Protein AF-A0A7N0VLX1-F1 (afdb_monomer_lite)

Secondary structure (DSSP, 8-state):
-GGGS--BTTEEE-GGGSS--GGGSEEE--TTT-HHHHHHTTS-HHHHHHHHHHHHHHHHHHHHHHH---SHHHHHHHHHHHHHHHHHHHHHHHHHHHHHHHHHHHHHTTHHHHHHHHHHHHHT--HHHHHHHHHHHHH-TTS-HHHHHHHHHHHHHHHTTT-HHHHHHHHHHHHHH-GGG-SS-SSSGGGTSS--

Structure (mmCIF, N/CA/C/O backbone):
data_AF-A0A7N0VLX1-F1
#
_entry.id   AF-A0A7N0VLX1-F1
#
loop_
_atom_site.group_PDB
_atom_site.id
_atom_site.type_symbol
_atom_site.label_atom_id
_atom_site.label_alt_id
_atom_site.label_comp_id
_atom_site.label_asym_id
_atom_site.label_entity_id
_atom_site.label_seq_id
_atom_site.pdbx_PDB_ins_code
_atom_site.Cartn_x
_atom_site.Cartn_y
_atom_site.Cartn_z
_atom_site.occupancy
_atom_site.B_iso_or_equiv
_atom_site.auth_seq_id
_atom_site.auth_comp_id
_atom_site.auth_asym_id
_atom_site.auth_atom_id
_atom_site.pdbx_PDB_model_num
ATOM 1 N N . MET A 1 1 ? -2.958 0.653 -8.122 1.00 44.31 1 MET A N 1
ATOM 2 C CA . MET A 1 1 ? -2.535 -0.763 -8.216 1.00 44.31 1 MET A CA 1
ATOM 3 C C . MET A 1 1 ? -2.193 -1.377 -6.847 1.00 44.31 1 MET A C 1
ATOM 5 O O . MET A 1 1 ? -1.355 -2.260 -6.770 1.00 44.31 1 MET A O 1
ATOM 9 N N . ILE A 1 2 ? -2.925 -1.026 -5.776 1.00 41.28 2 ILE A N 1
ATOM 10 C CA . ILE A 1 2 ? -2.891 -1.744 -4.476 1.00 41.28 2 ILE A CA 1
ATOM 11 C C . ILE A 1 2 ? -3.818 -2.986 -4.502 1.00 41.28 2 ILE A C 1
ATOM 13 O O . ILE A 1 2 ? -3.806 -3.818 -3.605 1.00 41.28 2 ILE A O 1
ATOM 17 N N . TYR A 1 3 ? -4.558 -3.179 -5.599 1.00 40.78 3 TYR A N 1
ATOM 18 C CA . TYR A 1 3 ? -5.493 -4.289 -5.820 1.00 40.78 3 TYR A CA 1
ATOM 19 C C . TYR A 1 3 ? -4.866 -5.693 -5.809 1.00 40.78 3 TYR A C 1
ATOM 21 O O . TYR A 1 3 ? -5.598 -6.675 -5.764 1.00 40.78 3 TYR A O 1
ATOM 29 N N . SER A 1 4 ? -3.534 -5.812 -5.848 1.00 40.84 4 SER A N 1
ATOM 30 C CA . SER A 1 4 ? -2.854 -7.113 -5.836 1.00 40.84 4 SER A CA 1
ATOM 31 C C . SER A 1 4 ? -2.489 -7.608 -4.431 1.00 40.84 4 SER A C 1
ATOM 33 O O . SER A 1 4 ? -1.878 -8.671 -4.306 1.00 40.84 4 SER A O 1
ATOM 35 N N . LEU A 1 5 ? -2.849 -6.869 -3.373 1.00 44.56 5 LEU A N 1
ATOM 36 C CA . LEU A 1 5 ? -2.668 -7.325 -1.997 1.00 44.56 5 LEU A CA 1
ATOM 37 C C . LEU A 1 5 ? -3.716 -8.395 -1.666 1.00 44.56 5 LEU A C 1
ATOM 39 O O . LEU A 1 5 ? -4.776 -8.077 -1.155 1.00 44.56 5 LEU A O 1
ATOM 43 N N . TYR A 1 6 ? -3.422 -9.657 -1.978 1.00 43.84 6 TYR A N 1
ATOM 44 C CA . TYR A 1 6 ? -3.907 -10.850 -1.263 1.00 43.84 6 TYR A CA 1
ATOM 45 C C . TYR A 1 6 ? -5.411 -10.961 -0.926 1.00 43.84 6 TYR A C 1
ATOM 47 O O . TYR A 1 6 ? -5.779 -11.732 -0.041 1.00 43.84 6 TYR A O 1
ATOM 55 N N . ILE A 1 7 ? -6.303 -10.274 -1.643 1.00 43.62 7 ILE A N 1
ATOM 56 C CA . ILE A 1 7 ? -7.745 -10.494 -1.524 1.00 43.62 7 ILE A CA 1
ATOM 57 C C . ILE A 1 7 ? -8.070 -11.720 -2.383 1.00 43.62 7 ILE A C 1
ATOM 59 O O . ILE A 1 7 ? -8.491 -11.625 -3.535 1.00 43.62 7 ILE A O 1
ATOM 63 N N . LEU A 1 8 ? -7.836 -12.905 -1.816 1.00 37.38 8 LEU A N 1
ATOM 64 C CA . LEU A 1 8 ? -8.637 -14.073 -2.172 1.00 37.38 8 LEU A CA 1
ATOM 65 C C . LEU A 1 8 ? -10.115 -13.716 -1.926 1.00 37.38 8 LEU A C 1
ATOM 67 O O . LEU A 1 8 ? -10.404 -12.877 -1.069 1.00 37.38 8 LEU A O 1
ATOM 71 N N . PRO A 1 9 ? -11.061 -14.284 -2.691 1.00 43.22 9 PRO A N 1
ATOM 72 C CA . PRO A 1 9 ? -12.437 -13.801 -2.727 1.00 43.22 9 PRO A CA 1
ATOM 73 C C . PRO A 1 9 ? -13.074 -13.873 -1.333 1.00 43.22 9 PRO A C 1
ATOM 75 O O . PRO A 1 9 ? -13.447 -14.943 -0.865 1.00 43.22 9 PRO A O 1
ATOM 78 N N . GLY A 1 10 ? -13.174 -12.718 -0.670 1.00 54.00 10 GLY A N 1
ATOM 79 C CA . GLY A 1 10 ? -13.889 -12.531 0.592 1.00 54.00 10 GLY A CA 1
ATOM 80 C C . GLY A 1 10 ? -13.179 -12.981 1.873 1.00 54.00 10 GLY A C 1
ATOM 81 O O . GLY A 1 10 ? -13.704 -12.675 2.942 1.00 54.00 10 GLY A O 1
ATOM 82 N N . THR A 1 11 ? -12.010 -13.629 1.810 1.00 54.00 11 THR A N 1
ATOM 83 C CA . THR A 1 11 ? -11.311 -14.138 3.005 1.00 54.00 11 THR A CA 1
ATOM 84 C C . THR A 1 11 ? -9.823 -13.804 2.972 1.00 54.00 11 THR A C 1
ATOM 86 O O . THR A 1 11 ? -9.117 -14.174 2.034 1.00 54.00 11 THR A O 1
ATOM 89 N N . ILE A 1 12 ? -9.343 -13.130 4.021 1.00 64.25 12 ILE A N 1
ATOM 90 C CA . ILE A 1 12 ? -7.926 -12.805 4.213 1.00 64.25 12 ILE A CA 1
ATOM 91 C C . ILE A 1 12 ? -7.357 -13.723 5.297 1.00 64.25 12 ILE A C 1
ATOM 93 O O . ILE A 1 12 ? -7.834 -13.715 6.433 1.00 64.25 12 ILE A O 1
ATOM 97 N N . ASP A 1 13 ? -6.333 -14.501 4.938 1.00 60.25 13 ASP A N 1
ATOM 98 C CA . ASP A 1 13 ? -5.562 -15.317 5.880 1.00 60.25 13 ASP A CA 1
ATOM 99 C C . ASP A 1 13 ? -4.453 -14.459 6.510 1.00 60.25 13 ASP A C 1
ATOM 101 O O . ASP A 1 13 ? -3.489 -14.065 5.846 1.00 60.25 13 ASP A O 1
ATOM 105 N N . LEU A 1 14 ? -4.604 -14.159 7.801 1.00 62.66 14 LEU A N 1
ATOM 106 C CA . LEU A 1 14 ? -3.648 -13.384 8.593 1.00 62.66 14 LEU A CA 1
ATOM 107 C C . LEU A 1 14 ? -2.715 -14.280 9.427 1.00 62.66 14 LEU A C 1
ATOM 109 O O . LEU A 1 14 ? -1.906 -13.782 10.206 1.00 62.66 14 LEU A O 1
ATOM 113 N N . ARG A 1 15 ? -2.729 -15.609 9.255 1.00 58.59 15 ARG A N 1
ATOM 114 C CA . ARG A 1 15 ? -1.845 -16.524 10.013 1.00 58.59 15 ARG A CA 1
ATOM 115 C C . ARG A 1 15 ? -0.358 -16.254 9.780 1.00 58.59 15 ARG A C 1
ATOM 117 O O . ARG A 1 15 ? 0.476 -16.602 10.612 1.00 58.59 15 ARG A O 1
ATOM 124 N N . ARG A 1 16 ? -0.005 -15.628 8.652 1.00 56.62 16 ARG A N 1
ATOM 125 C CA . ARG A 1 16 ? 1.383 -15.283 8.304 1.00 56.62 16 ARG A CA 1
ATOM 126 C C . ARG A 1 16 ? 1.906 -14.015 8.981 1.00 56.62 16 ARG A C 1
ATOM 128 O O . ARG A 1 16 ? 3.103 -13.763 8.884 1.00 56.62 16 ARG A O 1
ATOM 135 N N . THR A 1 17 ? 1.058 -13.223 9.639 1.00 56.69 17 THR A N 1
ATOM 136 C CA . THR A 1 17 ? 1.427 -11.871 10.096 1.00 56.69 17 THR A CA 1
ATOM 137 C C . THR A 1 17 ? 1.909 -11.802 11.545 1.00 56.69 17 THR A C 1
ATOM 139 O O . THR A 1 17 ? 2.241 -10.729 12.030 1.00 56.69 17 THR A O 1
ATOM 142 N N . GLY A 1 18 ? 2.052 -12.948 12.222 1.00 51.47 18 GLY A N 1
ATOM 143 C CA . GLY A 1 18 ? 2.898 -13.065 13.412 1.00 51.47 18 GLY A CA 1
ATOM 144 C C . GLY A 1 18 ? 2.586 -12.068 14.529 1.00 51.47 18 GLY A C 1
ATOM 145 O O . GLY A 1 18 ? 3.509 -11.424 15.000 1.00 51.47 18 GLY A O 1
ATOM 146 N N . ASN A 1 19 ? 1.310 -11.907 14.903 1.00 54.00 19 ASN A N 1
ATOM 147 C CA . ASN A 1 19 ? 0.814 -11.375 16.194 1.00 54.00 19 ASN A CA 1
ATOM 148 C C . ASN A 1 19 ? -0.720 -11.216 16.178 1.00 54.00 19 ASN A C 1
ATOM 150 O O . ASN A 1 19 ? -1.279 -10.267 16.727 1.00 54.00 19 ASN A O 1
ATOM 154 N N . VAL A 1 20 ? -1.427 -12.133 15.519 1.00 58.00 20 VAL A N 1
ATOM 155 C CA . VAL A 1 20 ? -2.878 -12.030 15.332 1.00 58.00 20 VAL A CA 1
ATOM 156 C C . VAL A 1 20 ? -3.582 -12.950 16.323 1.00 58.00 20 VAL A C 1
ATOM 158 O O . VAL A 1 20 ? -3.161 -14.086 16.538 1.00 58.00 20 VAL A O 1
ATOM 161 N N . THR A 1 21 ? -4.620 -12.444 16.991 1.00 56.81 21 THR A N 1
ATOM 162 C CA . THR A 1 21 ? -5.461 -13.255 17.881 1.00 56.81 21 THR A CA 1
ATOM 163 C C . THR A 1 21 ? -6.146 -14.359 17.072 1.00 56.81 21 THR A C 1
ATOM 165 O O . THR A 1 21 ? -6.472 -14.149 15.908 1.00 56.81 21 THR A O 1
ATOM 168 N N . LYS A 1 22 ? -6.393 -15.533 17.674 1.00 58.91 22 LYS A N 1
ATOM 169 C CA . LYS A 1 22 ? -6.992 -16.694 16.975 1.00 58.91 22 LYS A CA 1
ATOM 170 C C . LYS A 1 22 ? -8.278 -16.355 16.206 1.00 58.91 22 LYS A C 1
ATOM 172 O O . LYS A 1 22 ? -8.531 -16.922 15.151 1.00 58.91 22 LYS A O 1
ATOM 177 N N . ASP A 1 23 ? -9.046 -15.389 16.707 1.00 56.91 23 ASP A N 1
ATOM 178 C CA . ASP A 1 23 ? -10.308 -14.927 16.113 1.00 56.91 23 ASP A CA 1
ATOM 179 C C . ASP A 1 23 ? -10.127 -14.058 14.850 1.00 56.91 23 ASP A C 1
ATOM 181 O O . ASP A 1 23 ? -11.098 -13.774 14.152 1.00 56.91 23 ASP A O 1
ATOM 185 N N . LEU A 1 24 ? -8.902 -13.614 14.558 1.00 59.97 24 LEU A N 1
ATOM 186 C CA . LEU A 1 24 ? -8.541 -12.787 13.405 1.00 59.97 24 LEU A CA 1
ATOM 187 C C . LEU A 1 24 ? -7.627 -13.531 12.417 1.00 59.97 24 LEU A C 1
ATOM 189 O O . LEU A 1 24 ? -7.185 -12.937 11.442 1.00 59.97 24 LEU A O 1
ATOM 193 N N . GLU A 1 25 ? -7.339 -14.818 12.634 1.00 61.84 25 GLU A N 1
ATOM 194 C CA . GLU A 1 25 ? -6.536 -15.627 11.703 1.00 61.84 25 GLU A CA 1
ATOM 195 C C . GLU A 1 25 ? -7.181 -15.736 10.316 1.00 61.84 25 GLU A C 1
ATOM 197 O O . GLU A 1 25 ? -6.479 -15.801 9.309 1.00 61.84 25 GLU A O 1
ATOM 202 N N . GLU A 1 26 ? -8.513 -15.735 10.270 1.00 63.22 26 GLU A N 1
ATOM 203 C CA . GLU A 1 26 ? -9.301 -15.787 9.047 1.00 63.22 26 GLU A CA 1
ATOM 204 C C . GLU A 1 26 ? -10.371 -14.695 9.094 1.00 63.22 26 GLU A C 1
ATOM 206 O O . GLU A 1 26 ? -11.339 -14.764 9.853 1.00 63.22 26 GLU A O 1
ATOM 211 N N . VAL A 1 27 ? -10.171 -13.648 8.296 1.00 67.81 27 VAL A N 1
ATOM 212 C CA . VAL A 1 27 ? -11.053 -12.482 8.290 1.00 67.81 27 VAL A CA 1
ATOM 213 C C . VAL A 1 27 ? -11.968 -12.537 7.076 1.00 67.81 27 VAL A C 1
ATOM 215 O O . VAL A 1 27 ? -11.508 -12.412 5.942 1.00 67.81 27 VAL A O 1
ATOM 218 N N . VAL A 1 28 ? -13.274 -12.665 7.320 1.00 71.38 28 VAL A N 1
ATOM 219 C CA . VAL A 1 28 ? -14.300 -12.607 6.268 1.00 71.38 28 VAL A CA 1
ATOM 220 C C . VAL A 1 28 ? -14.709 -11.157 6.008 1.00 71.38 28 VAL A C 1
ATOM 222 O O . VAL A 1 28 ? -15.125 -10.434 6.919 1.00 71.38 28 VAL A O 1
ATOM 225 N N . LEU A 1 29 ? -14.631 -10.728 4.751 1.00 76.31 29 LEU A N 1
ATOM 226 C CA . LEU A 1 29 ? -15.082 -9.425 4.269 1.00 76.31 29 LEU A CA 1
ATOM 227 C C . LEU A 1 29 ? -16.338 -9.595 3.418 1.00 76.31 29 LEU A C 1
ATOM 229 O O . LEU A 1 29 ? -16.297 -10.151 2.325 1.00 76.31 29 LEU A O 1
ATOM 233 N N . SER A 1 30 ? -17.466 -9.104 3.931 1.00 79.56 30 SER A N 1
ATOM 234 C CA . SER A 1 30 ? -18.759 -9.144 3.249 1.00 79.56 30 SER A CA 1
ATOM 235 C C . SER A 1 30 ? -19.418 -7.777 3.321 1.00 79.56 30 SER A C 1
ATOM 237 O O . SER A 1 30 ? -19.730 -7.301 4.411 1.00 79.56 30 SER A O 1
ATOM 239 N N . SER A 1 31 ? -19.679 -7.166 2.166 1.00 81.56 31 SER A N 1
ATOM 240 C CA . SER A 1 31 ? -20.392 -5.884 2.079 1.00 81.56 31 SER A CA 1
ATOM 241 C C . SER A 1 31 ? -21.812 -5.961 2.645 1.00 81.56 31 SER A C 1
ATOM 243 O O . SER A 1 31 ? -22.329 -4.972 3.140 1.00 81.56 31 SER A O 1
ATOM 245 N N . GLN A 1 32 ? -22.429 -7.146 2.656 1.00 82.19 32 GLN A N 1
ATOM 246 C CA . GLN A 1 32 ? -23.774 -7.342 3.208 1.00 82.19 32 GLN A CA 1
ATOM 247 C C . GLN A 1 32 ? -23.804 -7.314 4.743 1.00 82.19 32 GLN A C 1
ATOM 249 O O . GLN A 1 32 ? -24.842 -7.039 5.339 1.00 82.19 32 GLN A O 1
ATOM 254 N N . GLN A 1 33 ? -22.688 -7.658 5.391 1.00 80.38 33 GLN A N 1
ATOM 255 C CA . GLN A 1 33 ? -22.614 -7.839 6.847 1.00 80.38 33 GLN A CA 1
ATOM 256 C C . GLN A 1 33 ? -21.714 -6.801 7.533 1.00 80.38 33 GLN A C 1
ATOM 258 O O . GLN A 1 33 ? -21.738 -6.676 8.759 1.00 80.38 33 GLN A O 1
ATOM 263 N N . ASP A 1 34 ? -20.942 -6.043 6.753 1.00 86.19 34 ASP A N 1
ATOM 264 C CA . ASP A 1 34 ? -19.940 -5.094 7.219 1.00 86.19 34 ASP A CA 1
ATOM 265 C C . ASP A 1 34 ? -20.112 -3.747 6.504 1.00 86.19 34 ASP A C 1
ATOM 267 O O . ASP A 1 34 ? -19.574 -3.511 5.423 1.00 86.19 34 ASP A O 1
ATOM 271 N N . ALA A 1 35 ? -20.872 -2.849 7.135 1.00 87.69 35 ALA A N 1
ATOM 272 C CA . ALA A 1 35 ? -21.170 -1.522 6.595 1.00 87.69 35 ALA A CA 1
ATOM 273 C C . ALA A 1 35 ? -19.921 -0.639 6.438 1.00 87.69 35 ALA A C 1
ATOM 275 O O . ALA A 1 35 ? -19.918 0.287 5.627 1.00 87.69 35 ALA A O 1
ATOM 276 N N . PHE A 1 36 ? -18.858 -0.888 7.215 1.00 88.75 36 PHE A N 1
ATOM 277 C CA . PHE A 1 36 ? -17.606 -0.171 7.001 1.00 88.75 36 PHE A CA 1
ATOM 278 C C . PHE A 1 36 ? -16.938 -0.659 5.722 1.00 88.75 36 PHE A C 1
ATOM 280 O O . PHE A 1 36 ? -16.558 0.163 4.892 1.00 88.75 36 PHE A O 1
ATOM 287 N N . PHE A 1 37 ? -16.844 -1.977 5.535 1.00 87.50 37 PHE A N 1
ATOM 288 C CA . PHE A 1 37 ? -16.288 -2.543 4.311 1.00 87.50 37 PHE A CA 1
ATOM 289 C C . PHE A 1 37 ? -17.076 -2.101 3.073 1.00 87.50 37 PHE A C 1
ATOM 291 O O . PHE A 1 37 ? -16.474 -1.624 2.120 1.00 87.50 37 PHE A O 1
ATOM 298 N N . GLU A 1 38 ? -18.409 -2.169 3.109 1.00 88.75 38 GLU A N 1
ATOM 299 C CA . GLU A 1 38 ? -19.279 -1.724 2.010 1.00 88.75 38 GLU A CA 1
ATOM 300 C C . GLU A 1 38 ? -18.973 -0.290 1.556 1.00 88.75 38 GLU A C 1
ATOM 302 O O . GLU A 1 38 ? -18.858 -0.026 0.361 1.00 88.75 38 GLU A O 1
ATOM 307 N N . ARG A 1 39 ? -18.800 0.635 2.507 1.00 88.31 39 ARG A N 1
ATOM 308 C CA . ARG A 1 39 ? -18.537 2.051 2.209 1.00 88.31 39 ARG A CA 1
ATOM 309 C C . ARG A 1 39 ? -17.112 2.322 1.740 1.00 88.31 39 ARG A C 1
ATOM 311 O O . ARG A 1 39 ? -16.901 3.303 1.046 1.00 88.31 39 ARG A O 1
ATOM 318 N N . ASN A 1 40 ? -16.149 1.495 2.145 1.00 85.38 40 ASN A N 1
ATOM 319 C CA . ASN A 1 40 ? -14.722 1.762 1.944 1.00 85.38 40 ASN A CA 1
ATOM 320 C C . ASN A 1 40 ? -14.057 0.849 0.905 1.00 85.38 40 ASN A C 1
ATOM 322 O O . ASN A 1 40 ? -12.894 1.058 0.578 1.00 85.38 40 ASN A O 1
ATOM 326 N N . MET A 1 41 ? -14.755 -0.158 0.369 1.00 84.31 41 MET A N 1
ATOM 327 C CA . MET A 1 41 ? -14.157 -1.168 -0.519 1.00 84.31 41 MET A CA 1
ATOM 328 C C . MET A 1 41 ? -13.604 -0.618 -1.847 1.00 84.31 41 MET A C 1
ATOM 330 O O . MET A 1 41 ? -12.828 -1.310 -2.504 1.00 84.31 41 MET A O 1
ATOM 334 N N . TYR A 1 42 ? -13.990 0.599 -2.241 1.00 81.19 42 TYR A N 1
ATOM 335 C CA . TYR A 1 42 ? -13.520 1.273 -3.460 1.00 81.19 42 TYR A CA 1
ATOM 336 C C . TYR A 1 42 ? -12.697 2.536 -3.181 1.00 81.19 42 TYR A C 1
ATOM 338 O O . TYR A 1 42 ? -12.279 3.213 -4.120 1.00 81.19 42 TYR A O 1
ATOM 346 N N . GLU A 1 43 ? -12.474 2.860 -1.909 1.00 83.69 43 GLU A N 1
ATOM 347 C CA . GLU A 1 43 ? -11.694 4.027 -1.516 1.00 83.69 43 GLU A CA 1
ATOM 348 C C . GLU A 1 43 ? -10.200 3.782 -1.752 1.00 83.69 43 GLU A C 1
ATOM 350 O O . GLU A 1 43 ? -9.710 2.647 -1.738 1.00 83.69 43 GLU A O 1
ATOM 355 N N . ASN A 1 44 ? -9.444 4.857 -1.979 1.00 82.75 44 ASN A N 1
ATOM 356 C CA . ASN A 1 44 ? -7.993 4.734 -2.068 1.00 82.75 44 ASN A CA 1
ATOM 357 C C . ASN A 1 44 ? -7.372 4.526 -0.675 1.00 82.75 44 ASN A C 1
ATOM 359 O O . ASN A 1 44 ? -7.994 4.743 0.362 1.00 82.75 44 ASN A O 1
ATOM 363 N N . PHE A 1 45 ? -6.105 4.114 -0.651 1.00 79.12 45 PHE A N 1
ATOM 364 C CA . PHE A 1 45 ? -5.417 3.763 0.591 1.00 79.12 45 PHE A CA 1
ATOM 365 C C . PHE A 1 45 ? -5.317 4.924 1.599 1.00 79.12 45 PHE A C 1
ATOM 367 O O . PHE A 1 45 ? -5.387 4.692 2.805 1.00 79.12 45 PHE A O 1
ATOM 374 N N . GLY A 1 46 ? -5.196 6.168 1.121 1.00 83.94 46 GLY A N 1
ATOM 375 C CA . GLY A 1 46 ? -5.169 7.352 1.982 1.00 83.94 46 GLY A CA 1
ATOM 376 C C . GLY A 1 46 ? -6.517 7.600 2.660 1.00 83.94 46 GLY A C 1
ATOM 377 O O . GLY A 1 46 ? -6.574 7.767 3.881 1.00 83.94 46 GLY A O 1
ATOM 378 N N . ASP A 1 47 ? -7.599 7.540 1.884 1.00 87.69 47 ASP A N 1
ATOM 379 C CA . ASP A 1 47 ? -8.966 7.730 2.380 1.00 87.69 47 ASP A CA 1
ATOM 380 C C . ASP A 1 47 ? -9.384 6.612 3.344 1.00 87.69 47 ASP A C 1
ATOM 382 O O . ASP A 1 47 ? -9.935 6.892 4.414 1.00 87.69 47 ASP A O 1
ATOM 386 N N . ILE A 1 48 ? -9.012 5.358 3.053 1.00 87.69 48 ILE A N 1
ATOM 387 C CA . ILE A 1 48 ? -9.195 4.228 3.979 1.00 87.69 48 ILE A CA 1
ATOM 388 C C . ILE A 1 48 ? -8.518 4.522 5.324 1.00 87.69 48 ILE A C 1
ATOM 390 O O . ILE A 1 48 ? -9.138 4.344 6.373 1.00 87.69 48 ILE A O 1
ATOM 394 N N . GLY A 1 49 ? -7.274 5.015 5.320 1.00 88.00 49 GLY A N 1
ATOM 395 C CA . GLY A 1 49 ? -6.548 5.360 6.546 1.00 88.00 49 GLY A CA 1
ATOM 396 C C . GLY A 1 49 ? -7.265 6.418 7.395 1.00 88.00 49 GLY A C 1
ATOM 397 O O . GLY A 1 49 ? -7.376 6.270 8.616 1.00 88.00 49 GLY A O 1
ATOM 398 N N . MET A 1 50 ? -7.813 7.458 6.760 1.00 91.88 50 MET A N 1
ATOM 399 C CA . MET A 1 50 ? -8.603 8.485 7.452 1.00 91.88 50 MET A CA 1
ATOM 400 C C . MET A 1 50 ? -9.912 7.926 8.022 1.00 91.88 50 MET A C 1
ATOM 402 O O . MET A 1 50 ? -10.271 8.228 9.164 1.00 91.88 50 MET A O 1
ATOM 406 N N . ASN A 1 51 ? -10.603 7.071 7.267 1.00 92.25 51 ASN A N 1
ATOM 407 C CA . ASN A 1 51 ? -11.869 6.474 7.690 1.00 92.25 51 ASN A CA 1
ATOM 408 C C . ASN A 1 51 ? -11.689 5.476 8.844 1.00 92.25 51 ASN A C 1
ATOM 410 O O . ASN A 1 51 ? -12.519 5.439 9.754 1.00 92.25 51 ASN A O 1
ATOM 414 N N . ILE A 1 52 ? -10.579 4.728 8.875 1.00 92.00 52 ILE A N 1
ATOM 415 C CA . ILE A 1 52 ? -10.202 3.895 10.029 1.00 92.00 52 ILE A CA 1
ATOM 416 C C . ILE A 1 52 ? -9.967 4.748 11.266 1.00 92.00 52 ILE A C 1
ATOM 418 O O . ILE A 1 52 ? -10.481 4.427 12.336 1.00 92.00 52 ILE A O 1
ATOM 422 N N . LYS A 1 53 ? -9.218 5.847 11.131 1.00 92.56 53 LYS A N 1
ATOM 423 C CA . LYS A 1 53 ? -8.966 6.754 12.254 1.00 92.56 53 LYS A CA 1
ATOM 424 C C . LYS A 1 53 ? -10.274 7.279 12.838 1.00 92.56 53 LYS A C 1
ATOM 426 O O . LYS A 1 53 ? -10.468 7.206 14.047 1.00 92.56 53 LYS A O 1
ATOM 431 N N . LYS A 1 54 ? -11.199 7.709 11.977 1.00 94.25 54 LYS A N 1
ATOM 432 C CA . LYS A 1 54 ? -12.537 8.133 12.395 1.00 94.25 54 LYS A CA 1
ATOM 433 C C . LYS A 1 54 ? -13.281 7.027 13.153 1.00 94.25 54 LYS A C 1
ATOM 435 O O . LYS A 1 54 ? -13.843 7.299 14.208 1.00 94.25 54 LYS A O 1
ATOM 440 N N . MET A 1 55 ? -13.236 5.784 12.667 1.00 92.44 55 MET A N 1
ATOM 441 C CA . MET A 1 55 ? -13.855 4.643 13.355 1.00 92.44 55 MET A CA 1
ATOM 442 C C . MET A 1 55 ? -13.246 4.405 14.748 1.00 92.44 55 MET A C 1
ATOM 444 O O . MET A 1 55 ? -13.970 4.135 15.706 1.00 92.44 55 MET A O 1
ATOM 448 N N . VAL A 1 56 ? -11.921 4.516 14.875 1.00 93.25 56 VAL A N 1
ATOM 449 C CA . VAL A 1 56 ? -11.220 4.388 16.162 1.00 93.25 56 VAL A CA 1
ATOM 450 C C . VAL A 1 56 ? -11.624 5.515 17.114 1.00 93.25 56 VAL A C 1
ATOM 452 O O . VAL A 1 56 ? -11.914 5.243 18.279 1.00 93.25 56 VAL A O 1
ATOM 455 N N . ASP A 1 57 ? -11.687 6.755 16.631 1.00 94.06 57 ASP A N 1
ATOM 456 C CA . ASP A 1 57 ? -12.073 7.919 17.433 1.00 94.06 57 ASP A CA 1
ATOM 457 C C . ASP A 1 57 ? -13.523 7.795 17.942 1.00 94.06 57 ASP A C 1
ATOM 459 O O . ASP A 1 57 ? -13.786 8.022 19.126 1.00 94.06 57 ASP A O 1
ATOM 463 N N . GLU A 1 58 ? -14.457 7.362 17.085 1.00 91.69 58 GLU A N 1
ATOM 464 C CA . GLU A 1 58 ? -15.854 7.082 17.453 1.00 91.69 58 GLU A CA 1
ATOM 465 C C . GLU A 1 58 ? -15.943 5.981 18.522 1.00 91.69 58 GLU A C 1
ATOM 467 O O . GLU A 1 58 ? -16.607 6.152 19.548 1.00 91.69 58 GLU A O 1
ATOM 472 N N . PHE A 1 59 ? -15.208 4.880 18.345 1.00 92.06 59 PHE A N 1
ATOM 473 C CA . PHE A 1 59 ? -15.164 3.802 19.332 1.00 92.06 59 PHE A CA 1
ATOM 474 C C . PHE A 1 59 ? -14.591 4.262 20.678 1.00 92.06 59 PHE A C 1
ATOM 476 O O . PHE A 1 59 ? -15.124 3.907 21.730 1.00 92.06 59 PHE A O 1
ATOM 483 N N . GLN A 1 60 ? -13.540 5.088 20.675 1.00 90.00 60 GLN A N 1
ATOM 484 C CA . GLN A 1 60 ? -12.960 5.631 21.906 1.00 90.00 60 GLN A CA 1
ATOM 485 C C . GLN A 1 60 ? -13.940 6.530 22.669 1.00 90.00 60 GLN A C 1
ATOM 487 O O . GLN A 1 60 ? -13.944 6.512 23.902 1.00 90.00 60 GLN A O 1
ATOM 492 N N . GLN A 1 61 ? -14.775 7.305 21.971 1.00 89.50 61 GLN A N 1
ATOM 493 C CA . GLN A 1 61 ? -15.821 8.110 22.612 1.00 89.50 61 GLN A CA 1
ATOM 494 C C . GLN A 1 61 ? -16.859 7.220 23.304 1.00 89.50 61 GLN A C 1
ATOM 496 O O . GLN A 1 61 ? -17.165 7.434 24.481 1.00 89.50 61 GLN A O 1
ATOM 501 N N . VAL A 1 62 ? -17.330 6.173 22.618 1.00 85.88 62 VAL A N 1
ATOM 502 C CA . VAL A 1 62 ? -18.271 5.195 23.186 1.00 85.88 62 VAL A CA 1
ATOM 503 C C . VAL A 1 62 ? -17.642 4.462 24.376 1.00 85.88 62 VAL A C 1
ATOM 505 O O . VAL A 1 62 ? -18.260 4.364 25.437 1.00 85.88 62 VAL A O 1
ATOM 508 N N . ALA A 1 63 ? -16.389 4.017 24.261 1.00 85.06 63 ALA A N 1
ATOM 509 C CA . ALA A 1 63 ? -15.676 3.334 25.337 1.00 85.06 63 ALA A CA 1
ATOM 510 C C . ALA A 1 63 ? -15.540 4.202 26.601 1.00 85.06 63 ALA A C 1
ATOM 512 O O . ALA A 1 63 ? -15.802 3.717 27.700 1.00 85.06 63 ALA A O 1
ATOM 513 N N . LYS A 1 64 ? -15.210 5.495 26.461 1.00 82.75 64 LYS A N 1
ATOM 514 C CA . LYS A 1 64 ? -15.139 6.441 27.593 1.00 82.75 64 LYS A CA 1
ATOM 515 C C . LYS A 1 64 ? -16.496 6.637 28.270 1.00 82.75 64 LYS A C 1
ATOM 517 O O . LYS A 1 64 ? -16.568 6.656 29.498 1.00 82.75 64 LYS A O 1
ATOM 522 N N . SER A 1 65 ? -17.572 6.738 27.487 1.00 75.44 65 SER A N 1
ATOM 523 C CA . SER A 1 65 ? -18.929 6.841 28.042 1.00 75.44 65 SER A CA 1
ATOM 524 C C . SER A 1 65 ? -19.324 5.587 28.834 1.00 75.44 65 SER A C 1
ATOM 526 O O . SER A 1 65 ? -19.896 5.698 29.914 1.00 75.44 65 SER A O 1
ATOM 528 N N . ASN A 1 66 ? -18.899 4.407 28.372 1.00 73.31 66 ASN A N 1
ATOM 529 C CA . ASN A 1 66 ? -19.158 3.123 29.024 1.00 73.31 66 ASN A CA 1
ATOM 530 C C . ASN A 1 66 ? -18.269 2.842 30.254 1.00 73.31 66 ASN A C 1
ATOM 532 O O . ASN A 1 66 ? -18.592 1.955 31.036 1.00 73.31 66 ASN A O 1
ATOM 536 N N . GLN A 1 67 ? -17.161 3.568 30.449 1.00 68.75 67 GLN A N 1
ATOM 537 C CA . GLN A 1 67 ? -16.303 3.450 31.641 1.00 68.75 67 GLN A CA 1
ATOM 538 C C . GLN A 1 67 ? -16.859 4.200 32.862 1.00 68.75 67 GLN A C 1
ATOM 540 O O . GLN A 1 67 ? -16.437 3.942 33.989 1.00 68.75 67 GLN A O 1
ATOM 545 N N . THR A 1 68 ? -17.814 5.112 32.662 1.00 66.75 68 THR A N 1
ATOM 546 C CA . THR A 1 68 ? -18.385 5.943 33.731 1.00 66.75 68 THR A CA 1
ATOM 547 C C . THR A 1 68 ? -19.646 5.285 34.297 1.00 66.75 68 THR A C 1
ATOM 549 O O . THR A 1 68 ? -20.746 5.807 34.163 1.00 66.75 68 THR A O 1
ATOM 552 N N . ILE A 1 69 ? -19.503 4.104 34.904 1.00 68.38 69 ILE A N 1
ATOM 553 C CA . ILE A 1 69 ? -20.614 3.407 35.572 1.00 68.38 69 ILE A CA 1
ATOM 554 C C . ILE A 1 69 ? -20.584 3.792 37.051 1.00 68.38 69 ILE A C 1
ATOM 556 O O . ILE A 1 69 ? -19.757 3.287 37.808 1.00 68.38 69 ILE A O 1
ATOM 560 N N . GLN A 1 70 ? -21.458 4.712 37.459 1.00 76.50 70 GLN A N 1
ATOM 561 C CA . GLN A 1 70 ? -21.532 5.180 38.851 1.00 76.50 70 GLN A CA 1
ATOM 562 C C . GLN A 1 70 ? -22.831 4.757 39.547 1.00 76.50 70 GLN A C 1
ATOM 564 O O . GLN A 1 70 ? -22.874 4.700 40.776 1.00 76.50 70 GLN A O 1
ATOM 569 N N . THR A 1 71 ? -23.875 4.421 38.783 1.00 82.06 71 THR A N 1
ATOM 570 C CA . THR A 1 71 ? -25.196 4.061 39.313 1.00 82.06 71 THR A CA 1
ATOM 571 C C . THR A 1 71 ? -25.687 2.698 38.814 1.00 82.06 71 THR A C 1
ATOM 573 O O . THR A 1 71 ? -25.194 2.143 37.829 1.00 82.06 71 THR A O 1
ATOM 576 N N . ILE A 1 72 ? -26.701 2.146 39.490 1.00 76.75 72 ILE A N 1
ATOM 577 C CA . ILE A 1 72 ? -27.375 0.903 39.073 1.00 76.75 72 ILE A CA 1
ATOM 578 C C . ILE A 1 72 ? -28.092 1.095 37.721 1.00 76.75 72 ILE A C 1
ATOM 580 O O . ILE A 1 72 ? -28.137 0.172 36.907 1.00 76.75 72 ILE A O 1
ATOM 584 N N . GLU A 1 73 ? -28.603 2.298 37.447 1.00 83.19 73 GLU A N 1
ATOM 585 C CA . GLU A 1 73 ? -29.228 2.647 36.164 1.00 83.19 73 GLU A CA 1
ATOM 586 C C . GLU A 1 73 ? -28.210 2.652 35.014 1.00 83.19 73 GLU A C 1
ATOM 588 O O . GLU A 1 73 ? -28.508 2.156 33.925 1.00 83.19 73 GLU A O 1
ATOM 593 N N . ASP A 1 74 ? -26.989 3.135 35.260 1.00 81.69 74 ASP A N 1
ATOM 594 C CA . ASP A 1 74 ? -25.897 3.080 34.280 1.00 81.69 74 ASP A CA 1
ATOM 595 C C . ASP A 1 74 ? -25.478 1.638 33.994 1.00 81.69 74 ASP A C 1
ATOM 597 O O . ASP A 1 74 ? -25.227 1.282 32.842 1.00 81.69 74 ASP A O 1
ATOM 601 N N . MET A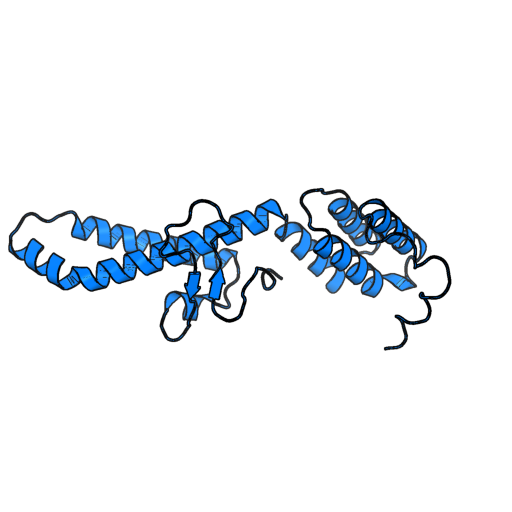 1 75 ? -25.475 0.778 35.019 1.00 81.19 75 MET A N 1
ATOM 602 C CA . MET A 1 75 ? -25.191 -0.649 34.854 1.00 81.19 75 MET A CA 1
ATOM 603 C C . MET A 1 75 ? -26.240 -1.326 33.955 1.00 81.19 75 MET A C 1
ATOM 605 O O . MET A 1 75 ? -25.885 -2.106 33.072 1.00 81.19 75 MET A O 1
ATOM 609 N N . ALA A 1 76 ? -27.526 -1.000 34.130 1.00 83.69 76 ALA A N 1
ATOM 610 C CA . ALA A 1 76 ? -28.601 -1.532 33.292 1.00 83.69 76 ALA A CA 1
ATOM 611 C C . ALA A 1 76 ? -28.477 -1.071 31.828 1.00 83.69 76 ALA A C 1
ATOM 613 O O . ALA A 1 76 ? -28.601 -1.886 30.911 1.00 83.69 76 ALA A O 1
ATOM 614 N N . LYS A 1 77 ? -28.165 0.214 31.600 1.00 83.25 77 LYS A N 1
ATOM 615 C CA . LYS A 1 77 ? -27.901 0.757 30.255 1.00 83.25 77 LYS A CA 1
ATOM 616 C C . LYS A 1 77 ? -26.683 0.103 29.607 1.00 83.25 77 LYS A C 1
ATOM 618 O O . LYS A 1 77 ? -26.741 -0.267 28.437 1.00 83.25 77 LYS A O 1
ATOM 623 N N . PHE A 1 78 ? -25.602 -0.084 30.363 1.00 82.69 78 PHE A N 1
ATOM 624 C CA . PHE A 1 78 ? -24.395 -0.741 29.871 1.00 82.69 78 PHE A CA 1
ATOM 625 C C . PHE A 1 78 ? -24.675 -2.181 29.437 1.00 82.69 78 PHE A C 1
ATOM 627 O O . PHE A 1 78 ? -24.309 -2.556 28.328 1.00 82.69 78 PHE A O 1
ATOM 634 N N . VAL A 1 79 ? -25.369 -2.976 30.262 1.00 86.62 79 VAL A N 1
ATOM 635 C CA . VAL A 1 79 ? -25.736 -4.360 29.912 1.00 86.62 79 VAL A CA 1
ATOM 636 C C . VAL A 1 79 ? -26.627 -4.401 28.666 1.00 86.62 79 VAL A C 1
ATOM 638 O O . VAL A 1 79 ? -26.413 -5.251 27.804 1.00 86.62 79 VAL A O 1
ATOM 641 N N . GLY A 1 80 ? -27.569 -3.460 28.531 1.00 86.88 80 GLY A N 1
ATOM 642 C CA . GLY A 1 80 ? -28.405 -3.329 27.333 1.00 86.88 80 GLY A CA 1
ATOM 643 C C . GLY A 1 80 ? -27.606 -3.020 26.061 1.00 86.88 80 GLY A C 1
ATOM 644 O O . GLY A 1 80 ? -27.858 -3.617 25.017 1.00 86.88 80 GLY A O 1
ATOM 645 N N . ASN A 1 81 ? -26.598 -2.150 26.163 1.00 86.88 81 ASN A N 1
ATOM 646 C CA . ASN A 1 81 ? -25.766 -1.721 25.032 1.00 86.88 81 ASN A CA 1
ATOM 647 C C . ASN A 1 81 ? -24.548 -2.632 24.781 1.00 86.88 81 ASN A C 1
ATOM 649 O O . ASN A 1 81 ? -23.873 -2.510 23.755 1.00 86.88 81 ASN A O 1
ATOM 653 N N . TYR A 1 82 ? -24.243 -3.555 25.696 1.00 86.00 82 TYR A N 1
ATOM 654 C CA . TYR A 1 82 ? -23.053 -4.405 25.638 1.00 86.00 82 TYR A CA 1
ATOM 655 C C . TYR A 1 82 ? -22.920 -5.219 24.335 1.00 86.00 82 TYR A C 1
ATOM 657 O O . TYR A 1 82 ? -21.813 -5.264 23.787 1.00 86.00 82 TYR A O 1
ATOM 665 N N . PRO A 1 83 ? -23.990 -5.828 23.775 1.00 88.81 83 PRO A N 1
ATOM 666 C CA . PRO A 1 83 ? -23.893 -6.547 22.503 1.00 88.81 83 PRO A CA 1
ATOM 667 C C . PRO A 1 83 ? -23.431 -5.655 21.342 1.00 88.81 83 PRO A C 1
ATOM 669 O O . PRO A 1 83 ? -22.604 -6.072 20.529 1.00 88.81 83 PRO A O 1
ATOM 672 N N . GLU A 1 84 ? -23.926 -4.417 21.285 1.00 87.56 84 GLU A N 1
ATOM 673 C CA . GLU A 1 84 ? -23.553 -3.444 20.258 1.00 87.56 84 GLU A CA 1
ATOM 674 C C . GLU A 1 84 ? -22.114 -2.955 20.448 1.00 87.56 84 GLU A C 1
ATOM 676 O O . GLU A 1 84 ? -21.337 -2.944 19.492 1.00 87.56 84 GLU A O 1
ATOM 681 N N . TYR A 1 85 ? -21.713 -2.668 21.691 1.00 87.69 85 TYR A N 1
ATOM 682 C CA . TYR A 1 85 ? -20.328 -2.329 22.023 1.00 87.69 85 TYR A CA 1
ATOM 683 C C . TYR A 1 85 ? -19.350 -3.436 21.603 1.00 87.69 85 TYR A C 1
ATOM 685 O O . TYR A 1 85 ? -18.328 -3.160 20.972 1.00 87.69 85 TYR A O 1
ATOM 693 N N . ARG A 1 86 ? -19.678 -4.706 21.887 1.00 88.00 86 ARG A N 1
ATOM 694 C CA . ARG A 1 86 ? -18.858 -5.859 21.483 1.00 88.00 86 ARG A CA 1
ATOM 695 C C . ARG A 1 86 ? -18.743 -5.965 19.960 1.00 88.00 86 ARG A C 1
ATOM 697 O O . ARG A 1 86 ? -17.653 -6.233 19.456 1.00 88.00 86 ARG A O 1
ATOM 704 N N . LYS A 1 87 ? -19.842 -5.737 19.230 1.00 87.25 87 LYS A N 1
ATOM 705 C CA . LYS A 1 87 ? -19.848 -5.722 17.758 1.00 87.25 87 LYS A CA 1
ATOM 706 C C . LYS A 1 87 ? -18.958 -4.604 17.207 1.00 87.25 87 LYS A C 1
ATOM 708 O O . LYS A 1 87 ? -18.150 -4.855 16.316 1.00 87.25 87 LYS A O 1
ATOM 713 N N . MET A 1 88 ? -19.066 -3.398 17.762 1.00 87.50 88 MET A N 1
ATOM 714 C CA . MET A 1 88 ? -18.249 -2.246 17.371 1.00 87.50 88 MET A CA 1
ATOM 715 C C . MET A 1 88 ? -16.759 -2.501 17.623 1.00 87.50 88 MET A C 1
ATOM 717 O O . MET A 1 88 ? -15.953 -2.322 16.714 1.00 87.50 88 MET A O 1
ATOM 721 N N . HIS A 1 89 ? -16.402 -3.009 18.807 1.00 89.38 89 HIS A N 1
ATOM 722 C CA . HIS A 1 89 ? -15.029 -3.400 19.138 1.00 89.38 89 HIS A CA 1
ATOM 723 C C . HIS A 1 89 ? -14.471 -4.432 18.146 1.00 89.38 89 HIS A C 1
ATOM 725 O O . HIS A 1 89 ? -13.348 -4.286 17.669 1.00 89.38 89 HIS A O 1
ATOM 731 N N . GLY A 1 90 ? -15.259 -5.461 17.807 1.00 87.69 90 GLY A N 1
ATOM 732 C CA . GLY A 1 90 ? -14.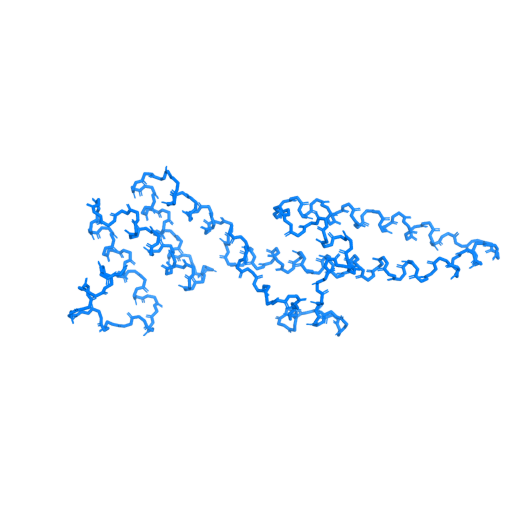869 -6.474 16.823 1.00 87.69 90 GLY A CA 1
ATOM 733 C C . GLY A 1 90 ? -14.572 -5.876 15.446 1.00 87.69 90 GLY A C 1
ATOM 734 O O . GLY A 1 90 ? -13.530 -6.170 14.864 1.00 87.69 90 GLY A O 1
ATOM 735 N N . ASN A 1 91 ? -15.438 -4.983 14.956 1.00 87.00 91 ASN A N 1
ATOM 736 C CA . ASN A 1 91 ? -15.243 -4.309 13.670 1.00 87.00 91 ASN A CA 1
ATOM 737 C C . ASN A 1 91 ? -14.008 -3.397 13.669 1.00 87.00 91 ASN A C 1
ATOM 739 O O . ASN A 1 91 ? -13.222 -3.449 12.726 1.00 87.00 91 ASN A O 1
ATOM 743 N N . VAL A 1 92 ? -13.810 -2.608 14.730 1.00 90.94 92 VAL A N 1
ATOM 744 C CA . VAL A 1 92 ? -12.633 -1.738 14.880 1.00 90.94 92 VAL A CA 1
ATOM 745 C C . VAL A 1 92 ? -11.360 -2.570 14.887 1.00 90.94 92 VAL A C 1
ATOM 747 O O . VAL A 1 92 ? -10.463 -2.310 14.091 1.00 90.94 92 VAL A O 1
ATOM 750 N N . SER A 1 93 ? -11.297 -3.606 15.728 1.00 88.44 93 SER A N 1
ATOM 751 C CA . SER A 1 93 ? -10.130 -4.488 15.805 1.00 88.44 93 SER A CA 1
ATOM 752 C C . SER A 1 93 ? -9.817 -5.111 14.446 1.00 88.44 93 SER A C 1
ATOM 754 O O . SER A 1 93 ? -8.676 -5.055 14.001 1.00 88.44 93 SER A O 1
ATOM 756 N N . LYS A 1 94 ? -10.831 -5.654 13.764 1.00 85.81 94 LYS A N 1
ATOM 757 C CA . LYS A 1 94 ? -10.696 -6.276 12.444 1.00 85.81 94 LYS A CA 1
ATOM 758 C C . LYS A 1 94 ? -10.101 -5.312 11.417 1.00 85.81 94 LYS A C 1
ATOM 760 O O . LYS A 1 94 ? -9.101 -5.627 10.777 1.00 85.81 94 LYS A O 1
ATOM 765 N N . HIS A 1 95 ? -10.712 -4.141 11.251 1.00 87.44 95 HIS A N 1
ATOM 766 C CA . HIS A 1 95 ? -10.331 -3.193 10.203 1.00 87.44 95 HIS A CA 1
ATOM 767 C C . HIS A 1 95 ? -9.010 -2.480 10.491 1.00 87.44 95 HIS A C 1
ATOM 769 O O . HIS A 1 95 ? -8.227 -2.266 9.566 1.00 87.44 95 HIS A O 1
ATOM 775 N N . VAL A 1 96 ? -8.707 -2.197 11.762 1.00 89.88 96 VAL A N 1
ATOM 776 C CA . VAL A 1 96 ? -7.390 -1.685 12.169 1.00 89.88 96 VAL A CA 1
ATOM 777 C C . VAL A 1 96 ? -6.303 -2.707 11.851 1.00 89.88 96 VAL A C 1
ATOM 779 O O . VAL A 1 96 ? -5.351 -2.359 11.160 1.00 89.88 96 VAL A O 1
ATOM 782 N N . THR A 1 97 ? -6.460 -3.969 12.272 1.00 83.38 97 THR A N 1
ATOM 783 C CA . THR A 1 97 ? -5.467 -5.021 11.995 1.00 83.38 97 THR A CA 1
ATOM 784 C C . THR A 1 97 ? -5.212 -5.169 10.498 1.00 83.38 97 THR A C 1
ATOM 786 O O . THR A 1 97 ? -4.058 -5.199 10.077 1.00 83.38 97 THR A O 1
ATOM 789 N N . MET A 1 98 ? -6.265 -5.203 9.676 1.00 81.75 98 MET A N 1
ATOM 790 C CA . MET A 1 98 ? -6.100 -5.305 8.225 1.00 81.75 98 MET A CA 1
ATOM 791 C C . MET A 1 98 ? -5.321 -4.128 7.640 1.00 81.75 98 MET A C 1
ATOM 793 O O . MET A 1 98 ? -4.377 -4.345 6.886 1.00 81.75 98 MET A O 1
ATOM 797 N N . VAL A 1 99 ? -5.678 -2.888 7.982 1.00 84.19 99 VAL A N 1
ATOM 798 C CA . VAL A 1 99 ? -5.004 -1.707 7.421 1.00 84.19 99 VAL A CA 1
ATOM 799 C C . VAL A 1 99 ? -3.571 -1.579 7.932 1.00 84.19 99 VAL A C 1
ATOM 801 O O . VAL A 1 99 ? -2.691 -1.181 7.166 1.00 84.19 99 VAL A O 1
ATOM 804 N N . THR A 1 100 ? -3.295 -1.977 9.175 1.00 84.94 100 THR A N 1
ATOM 805 C CA . THR A 1 100 ? -1.925 -2.082 9.695 1.00 84.94 100 THR A CA 1
ATOM 806 C C . THR A 1 100 ? -1.097 -3.071 8.875 1.00 84.94 100 THR A C 1
ATOM 808 O O . THR A 1 100 ? 0.001 -2.722 8.442 1.00 84.94 100 THR A O 1
ATOM 811 N N . GLU A 1 101 ? -1.629 -4.256 8.574 1.00 80.88 101 GLU A N 1
ATOM 812 C CA . GLU A 1 101 ? -0.919 -5.241 7.750 1.00 80.88 101 GLU A CA 1
ATOM 813 C C . GLU A 1 101 ? -0.756 -4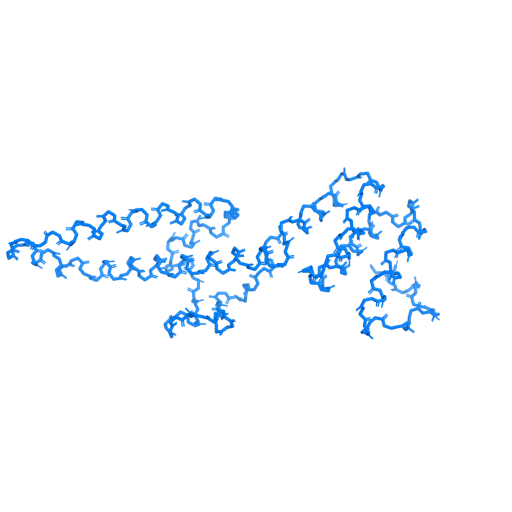.794 6.298 1.00 80.88 101 GLU A C 1
ATOM 815 O O . GLU A 1 101 ? 0.319 -4.957 5.719 1.00 80.88 101 GLU A O 1
ATOM 820 N N . MET A 1 102 ? -1.777 -4.166 5.713 1.00 80.94 102 MET A N 1
ATOM 821 C CA . MET A 1 102 ? -1.658 -3.579 4.380 1.00 80.94 102 MET A CA 1
ATOM 822 C C . MET A 1 102 ? -0.554 -2.517 4.346 1.00 80.94 102 MET A C 1
ATOM 824 O O . MET A 1 102 ? 0.280 -2.537 3.443 1.00 80.94 102 MET A O 1
ATOM 828 N N . SER A 1 103 ? -0.505 -1.641 5.355 1.00 85.50 103 SER A N 1
ATOM 829 C CA . SER A 1 103 ? 0.539 -0.615 5.495 1.00 85.50 103 SER A CA 1
ATOM 830 C C . SER A 1 103 ? 1.927 -1.243 5.576 1.00 85.50 103 SER A C 1
ATOM 832 O O . SER A 1 103 ? 2.826 -0.834 4.840 1.00 85.50 103 SER A O 1
ATOM 834 N N . ARG A 1 104 ? 2.084 -2.287 6.401 1.00 85.50 104 ARG A N 1
ATOM 835 C CA . ARG A 1 104 ? 3.343 -3.026 6.546 1.00 85.50 104 ARG A CA 1
ATOM 836 C C . ARG A 1 104 ? 3.803 -3.619 5.215 1.00 85.50 104 ARG A C 1
ATOM 838 O O . ARG A 1 104 ? 4.944 -3.407 4.822 1.00 85.50 104 ARG A O 1
ATOM 845 N N . ILE A 1 105 ? 2.923 -4.305 4.481 1.00 83.44 105 ILE A N 1
ATOM 846 C CA . ILE A 1 105 ? 3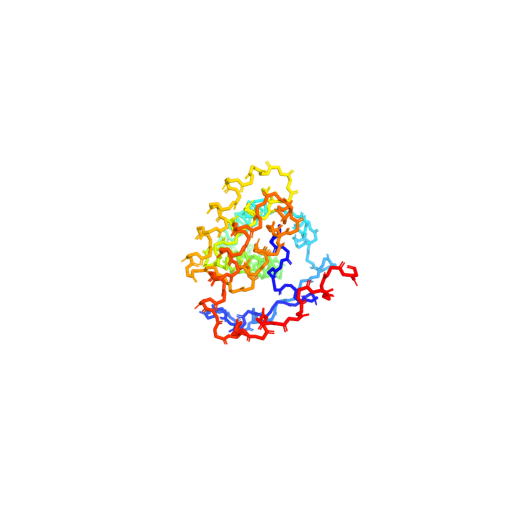.264 -4.922 3.185 1.00 83.44 105 ILE A CA 1
ATOM 847 C C . ILE A 1 105 ? 3.632 -3.858 2.142 1.00 83.44 105 ILE A C 1
ATOM 849 O O . ILE A 1 105 ? 4.583 -4.055 1.379 1.00 83.44 105 ILE A O 1
ATOM 853 N N . VAL A 1 106 ? 2.891 -2.746 2.099 1.00 85.12 106 VAL A N 1
ATOM 854 C CA . VAL A 1 106 ? 3.165 -1.617 1.196 1.00 85.12 106 VAL A CA 1
ATOM 855 C C . VAL A 1 106 ? 4.552 -1.033 1.462 1.00 85.12 106 VAL A C 1
ATOM 857 O O . VAL A 1 106 ? 5.293 -0.762 0.514 1.00 85.12 106 VAL A O 1
ATOM 860 N N . GLU A 1 107 ? 4.927 -0.882 2.731 1.00 88.75 107 GLU A N 1
ATOM 861 C CA . GLU A 1 107 ? 6.230 -0.355 3.130 1.00 88.75 107 GLU A CA 1
ATOM 862 C C . 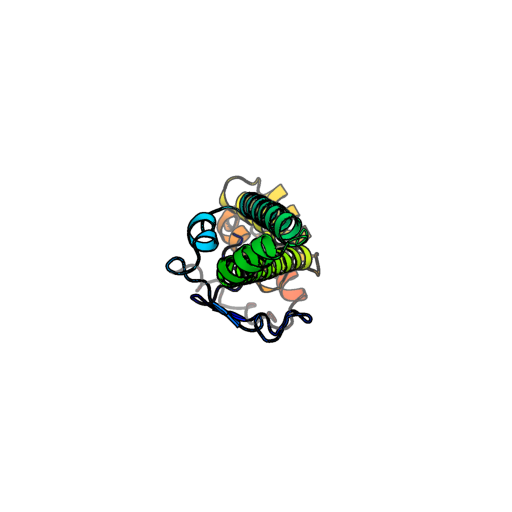GLU A 1 107 ? 7.374 -1.349 2.894 1.00 88.75 107 GLU A C 1
ATOM 864 O O . GLU A 1 107 ? 8.421 -0.965 2.358 1.00 88.75 107 GLU A O 1
ATOM 869 N N . GLU A 1 108 ? 7.183 -2.617 3.260 1.00 88.19 108 GLU A N 1
ATOM 870 C CA . GLU A 1 108 ? 8.181 -3.678 3.109 1.00 88.19 108 GLU A CA 1
ATOM 871 C C . GLU A 1 108 ? 8.527 -3.925 1.648 1.00 88.19 108 GLU A C 1
ATOM 873 O O . GLU A 1 108 ? 9.703 -4.032 1.323 1.00 88.19 108 GLU A O 1
ATOM 878 N N . ASN A 1 109 ? 7.528 -3.950 0.761 1.00 86.44 109 ASN A N 1
ATOM 879 C CA . ASN A 1 109 ? 7.734 -4.236 -0.662 1.00 86.44 109 ASN A CA 1
ATOM 880 C C . ASN A 1 109 ? 7.879 -2.971 -1.521 1.00 86.44 109 ASN A C 1
ATOM 882 O O . ASN A 1 109 ? 7.962 -3.056 -2.746 1.00 86.44 109 ASN A O 1
ATOM 886 N N . LYS A 1 110 ? 7.899 -1.787 -0.890 1.00 91.50 110 LYS A N 1
ATOM 887 C CA . LYS A 1 110 ? 7.996 -0.479 -1.562 1.00 91.50 110 LYS A CA 1
ATOM 888 C C . LYS A 1 110 ? 6.925 -0.284 -2.643 1.00 91.50 110 LYS A C 1
ATOM 890 O O . LYS A 1 110 ? 7.180 0.329 -3.679 1.00 91.50 110 LYS A O 1
ATOM 895 N N . LEU A 1 111 ? 5.707 -0.768 -2.385 1.00 90.00 111 LEU A N 1
ATOM 896 C CA . LEU A 1 111 ? 4.629 -0.823 -3.380 1.00 90.00 111 LEU A CA 1
ATOM 897 C C . LEU A 1 111 ? 4.147 0.557 -3.835 1.00 90.00 111 LEU A C 1
ATOM 899 O O . LEU A 1 111 ? 3.634 0.672 -4.943 1.00 90.00 111 LEU A O 1
ATOM 903 N N . MET A 1 112 ? 4.339 1.602 -3.023 1.00 89.69 112 MET A N 1
ATOM 904 C CA . MET A 1 112 ? 4.067 2.979 -3.453 1.00 89.69 112 MET A CA 1
ATOM 905 C C . MET A 1 112 ? 4.983 3.391 -4.609 1.00 89.69 112 MET A C 1
ATOM 907 O O . MET A 1 112 ? 4.486 3.824 -5.642 1.00 89.69 112 MET A O 1
ATOM 911 N N . LEU A 1 113 ? 6.296 3.173 -4.469 1.00 92.12 113 LEU A N 1
ATOM 912 C CA . LEU A 1 113 ? 7.283 3.510 -5.503 1.00 92.12 113 LEU A CA 1
ATOM 913 C C . LEU A 1 113 ? 7.099 2.653 -6.760 1.00 92.12 113 LEU A C 1
ATOM 915 O O . LEU A 1 113 ? 7.204 3.149 -7.881 1.00 92.12 113 LEU A O 1
ATOM 919 N N . VAL A 1 114 ? 6.801 1.363 -6.571 1.00 94.06 114 VAL A N 1
ATOM 920 C CA . VAL A 1 114 ? 6.467 0.460 -7.679 1.00 94.06 114 VAL A CA 1
ATOM 921 C C . VAL A 1 114 ? 5.231 0.976 -8.416 1.00 94.06 114 VAL A C 1
ATOM 923 O O . VAL A 1 114 ? 5.301 1.184 -9.622 1.00 94.06 114 VAL A O 1
ATOM 926 N N . SER A 1 115 ? 4.132 1.253 -7.704 1.00 91.12 115 SER A N 1
ATOM 927 C CA . SER A 1 115 ? 2.884 1.714 -8.322 1.00 91.12 115 SER A CA 1
ATOM 928 C C . SER A 1 115 ? 3.022 3.075 -9.004 1.00 91.12 115 SER A C 1
ATOM 930 O O . SER A 1 115 ? 2.314 3.311 -9.979 1.00 91.12 115 SER A O 1
ATOM 932 N N . GLU A 1 116 ? 3.859 3.974 -8.489 1.00 90.69 116 GLU A N 1
ATOM 933 C CA . GLU A 1 116 ? 4.166 5.258 -9.126 1.00 90.69 116 GLU A CA 1
ATOM 934 C C . GLU A 1 116 ? 4.904 5.034 -10.451 1.00 90.69 116 GLU A C 1
ATOM 936 O O . GLU A 1 116 ? 4.451 5.491 -11.498 1.00 90.69 116 GLU A O 1
ATOM 941 N N . THR A 1 117 ? 5.960 4.214 -10.438 1.00 93.75 117 THR A N 1
ATOM 942 C CA . THR A 1 117 ? 6.732 3.896 -11.651 1.00 93.75 117 THR A CA 1
ATOM 943 C C . THR A 1 117 ? 5.867 3.194 -12.703 1.00 93.75 117 THR A C 1
ATOM 945 O O . THR A 1 117 ? 5.953 3.505 -13.888 1.00 93.75 117 THR A O 1
ATOM 948 N N . GLU A 1 118 ? 4.989 2.270 -12.299 1.00 92.25 118 GLU A N 1
ATOM 949 C CA . GLU A 1 118 ? 4.038 1.617 -13.210 1.00 92.25 118 GLU A CA 1
ATOM 950 C C . GLU A 1 118 ? 3.104 2.634 -13.891 1.00 92.25 118 GLU A C 1
ATOM 952 O O . GLU A 1 118 ? 2.849 2.529 -15.093 1.00 92.25 118 GLU A O 1
ATOM 957 N N . GLN A 1 119 ? 2.619 3.636 -13.150 1.00 90.44 119 GLN A N 1
ATOM 958 C CA . GLN A 1 119 ? 1.765 4.694 -13.697 1.00 90.44 119 GLN A CA 1
ATOM 959 C C . GLN A 1 119 ? 2.526 5.597 -14.667 1.00 90.44 119 GLN A C 1
ATOM 961 O O . GLN A 1 119 ? 2.003 5.918 -15.734 1.00 90.44 119 GLN A O 1
ATOM 966 N N . GLU A 1 120 ? 3.762 5.975 -14.344 1.00 90.44 120 GLU A N 1
ATOM 967 C CA . GLU A 1 120 ? 4.599 6.769 -15.247 1.00 90.44 120 GLU A CA 1
ATOM 968 C C . GLU A 1 120 ? 4.876 6.033 -16.563 1.00 90.44 120 GLU A C 1
ATOM 970 O O . GLU A 1 120 ? 4.737 6.619 -17.641 1.00 90.44 120 GLU A O 1
ATOM 975 N N . LEU A 1 121 ? 5.201 4.736 -16.489 1.00 91.31 121 LEU A N 1
ATOM 976 C CA . LEU A 1 121 ? 5.404 3.879 -17.661 1.00 91.31 121 LEU A CA 1
ATOM 977 C C . LEU A 1 121 ? 4.143 3.773 -18.527 1.00 91.31 121 LEU A C 1
ATOM 979 O O . LEU A 1 121 ? 4.243 3.790 -19.755 1.00 91.31 121 LEU A O 1
ATOM 983 N N . ALA A 1 122 ? 2.970 3.668 -17.898 1.00 88.00 122 ALA A N 1
ATOM 984 C CA . ALA A 1 122 ? 1.701 3.519 -18.600 1.00 88.00 122 ALA A CA 1
ATOM 985 C C . ALA A 1 122 ? 1.206 4.830 -19.233 1.00 88.00 122 ALA A C 1
ATOM 987 O O . ALA A 1 122 ? 0.658 4.803 -20.336 1.00 88.00 122 ALA A O 1
ATOM 988 N N . CYS A 1 123 ? 1.383 5.966 -18.554 1.00 81.69 123 CYS A N 1
ATOM 989 C CA . CYS A 1 123 ? 0.693 7.204 -18.911 1.00 81.69 123 CYS A CA 1
ATOM 990 C C . CYS A 1 123 ? 1.559 8.200 -19.694 1.00 81.69 123 CYS A C 1
ATOM 992 O O . CYS A 1 123 ? 1.112 8.689 -20.731 1.00 81.69 123 CYS A O 1
ATOM 994 N N . SER A 1 124 ? 2.765 8.551 -19.223 1.00 69.00 124 SER A N 1
ATOM 995 C CA . SER A 1 124 ? 3.443 9.756 -19.751 1.00 69.00 124 SER A CA 1
ATOM 996 C C . SER A 1 124 ? 4.888 9.977 -19.267 1.00 69.00 124 SER A C 1
ATOM 998 O O . SER A 1 124 ? 5.314 11.114 -19.080 1.00 69.00 124 SER A O 1
ATOM 1000 N N . GLY A 1 125 ? 5.667 8.913 -19.070 1.00 71.12 125 GLY A N 1
ATOM 1001 C CA . GLY A 1 125 ? 7.103 9.028 -18.797 1.00 71.12 125 GLY A CA 1
ATOM 1002 C C . GLY A 1 125 ? 7.922 9.405 -20.038 1.00 71.12 125 GLY A C 1
ATOM 1003 O O . GLY A 1 125 ? 7.581 9.048 -21.163 1.00 71.12 125 GLY A O 1
ATOM 1004 N N . GLY A 1 126 ? 9.036 10.113 -19.845 1.00 86.50 126 GLY A N 1
ATOM 1005 C CA . GLY A 1 126 ? 10.105 10.156 -20.842 1.00 86.50 126 GLY A CA 1
ATOM 1006 C C . GLY A 1 126 ? 10.925 8.869 -20.765 1.00 86.50 126 GLY A C 1
ATOM 1007 O O . GLY A 1 126 ? 11.240 8.411 -19.668 1.00 86.50 126 GLY A O 1
ATOM 1008 N N . GLN A 1 127 ? 11.304 8.304 -21.909 1.00 90.12 127 GLN A N 1
ATOM 1009 C CA . GLN A 1 127 ? 11.993 7.011 -22.002 1.00 90.12 127 GLN A CA 1
ATOM 1010 C C . GLN A 1 127 ? 13.250 6.907 -21.109 1.00 90.12 127 GLN A C 1
ATOM 1012 O O . GLN A 1 127 ? 13.462 5.881 -20.460 1.00 90.12 127 GLN A O 1
ATOM 1017 N N . VAL A 1 128 ? 14.041 7.982 -21.015 1.00 91.31 128 VAL A N 1
ATOM 1018 C CA . VAL A 1 128 ? 15.253 8.046 -20.176 1.00 91.31 128 VAL A CA 1
ATOM 1019 C C . VAL A 1 128 ? 14.908 7.997 -18.685 1.00 91.31 128 VAL A C 1
ATOM 1021 O O . VAL A 1 128 ? 15.455 7.172 -17.958 1.00 91.31 128 VAL A O 1
ATOM 1024 N N . ALA A 1 129 ? 13.956 8.820 -18.238 1.00 92.44 129 ALA A N 1
ATOM 1025 C CA . ALA A 1 129 ? 13.515 8.843 -16.842 1.00 92.44 129 ALA A CA 1
ATOM 1026 C C . ALA A 1 129 ? 12.879 7.503 -16.432 1.00 92.44 129 ALA A C 1
ATOM 1028 O O . ALA A 1 129 ? 13.187 6.959 -15.374 1.00 92.44 129 ALA A O 1
ATOM 1029 N N . ALA A 1 130 ? 12.069 6.918 -17.320 1.00 92.69 130 ALA A N 1
ATOM 1030 C CA . ALA A 1 130 ? 11.484 5.595 -17.140 1.00 92.69 130 ALA A CA 1
ATOM 1031 C C . ALA A 1 130 ? 12.554 4.504 -16.973 1.00 92.69 130 ALA A C 1
ATOM 1033 O O . ALA A 1 130 ? 12.437 3.637 -16.107 1.00 92.69 130 ALA A O 1
ATOM 1034 N N . PHE A 1 131 ? 13.616 4.546 -17.783 1.00 95.00 131 PHE A N 1
ATOM 1035 C CA . PHE A 1 131 ? 14.716 3.591 -17.678 1.00 95.00 131 PHE A CA 1
ATOM 1036 C C . PHE A 1 131 ? 15.449 3.713 -16.340 1.00 95.00 131 PHE A C 1
ATOM 1038 O O . PHE A 1 131 ? 15.730 2.696 -15.702 1.00 95.00 131 PHE A O 1
ATOM 1045 N N . GLU A 1 132 ? 15.737 4.937 -15.898 1.00 95.25 132 GLU A N 1
ATOM 1046 C CA . GLU A 1 132 ? 16.389 5.195 -14.612 1.00 95.25 132 GLU A CA 1
ATOM 1047 C C . GLU A 1 132 ? 15.523 4.726 -13.435 1.00 95.25 132 GLU A C 1
ATOM 1049 O O . GLU A 1 132 ? 16.014 3.994 -12.571 1.00 95.25 132 GLU A O 1
ATOM 1054 N N . ALA A 1 133 ? 14.228 5.053 -13.436 1.00 95.44 133 ALA A N 1
ATOM 1055 C CA . ALA A 1 133 ? 13.281 4.637 -12.401 1.00 95.44 133 ALA A CA 1
ATOM 1056 C C . ALA A 1 133 ? 13.197 3.105 -12.280 1.00 95.44 133 ALA A C 1
ATOM 1058 O O . ALA A 1 133 ? 13.389 2.545 -11.194 1.00 95.44 133 ALA A O 1
ATOM 1059 N N . VAL A 1 134 ? 13.017 2.404 -13.406 1.00 96.25 134 VAL A N 1
ATOM 1060 C CA . VAL A 1 134 ? 12.982 0.932 -13.436 1.00 96.25 134 VAL A CA 1
ATOM 1061 C C . VAL A 1 134 ? 14.325 0.352 -12.987 1.00 96.25 134 VAL A C 1
ATOM 1063 O O . VAL A 1 134 ? 14.371 -0.547 -12.147 1.00 96.25 134 VAL A O 1
ATOM 1066 N N . THR A 1 135 ? 15.442 0.900 -13.467 1.00 96.00 135 THR A N 1
ATOM 1067 C CA . THR A 1 135 ? 16.792 0.469 -13.074 1.00 96.00 135 THR A CA 1
ATOM 1068 C C . THR A 1 135 ? 17.013 0.589 -11.565 1.00 96.00 135 THR A C 1
ATOM 1070 O O . THR A 1 135 ? 17.604 -0.324 -10.972 1.00 96.00 135 THR A O 1
ATOM 1073 N N . ASN A 1 136 ? 16.530 1.665 -10.941 1.00 96.38 136 ASN A N 1
ATOM 1074 C CA . ASN A 1 136 ? 16.616 1.891 -9.499 1.00 96.38 136 ASN A CA 1
ATOM 1075 C C . ASN A 1 136 ? 15.797 0.858 -8.714 1.00 96.38 136 ASN A C 1
ATOM 1077 O O . ASN A 1 136 ? 16.322 0.246 -7.781 1.00 96.38 136 ASN A O 1
ATOM 1081 N N . LEU A 1 137 ? 14.559 0.575 -9.129 1.00 96.00 137 LEU A N 1
ATOM 1082 C CA . LEU A 1 137 ? 13.722 -0.441 -8.479 1.00 96.00 137 LEU A CA 1
ATOM 1083 C C . LEU A 1 137 ? 14.260 -1.868 -8.662 1.00 96.00 137 LEU A C 1
ATOM 1085 O O . LEU A 1 137 ? 14.173 -2.681 -7.743 1.00 96.00 137 LEU A O 1
ATOM 1089 N N . LEU A 1 138 ? 14.911 -2.167 -9.789 1.00 94.75 138 LEU A N 1
ATOM 1090 C CA . LEU A 1 138 ? 15.598 -3.449 -9.995 1.00 94.75 138 LEU A CA 1
ATOM 1091 C C . LEU A 1 138 ? 16.798 -3.642 -9.054 1.00 94.75 138 LEU A C 1
ATOM 1093 O O . LEU A 1 138 ? 17.155 -4.780 -8.748 1.00 94.75 138 LEU A O 1
ATOM 1097 N N . ASN A 1 139 ? 17.432 -2.555 -8.602 1.00 94.00 139 ASN A N 1
ATOM 1098 C CA . ASN A 1 139 ? 18.510 -2.609 -7.611 1.00 94.00 139 ASN A CA 1
ATOM 1099 C C . ASN A 1 139 ? 17.997 -2.753 -6.175 1.00 94.00 139 ASN A C 1
ATOM 1101 O O . ASN A 1 139 ? 18.740 -3.218 -5.311 1.00 94.00 139 ASN A O 1
ATOM 1105 N N . ASN A 1 140 ? 16.754 -2.358 -5.914 1.00 94.12 140 ASN A N 1
ATOM 1106 C CA . ASN A 1 140 ? 16.188 -2.347 -4.577 1.00 94.12 140 ASN A CA 1
ATOM 1107 C C . ASN A 1 140 ? 15.814 -3.767 -4.137 1.00 94.12 140 ASN A C 1
ATOM 1109 O O . ASN A 1 140 ? 14.913 -4.372 -4.712 1.00 94.12 140 ASN A O 1
ATOM 1113 N N . GLU A 1 141 ? 16.495 -4.297 -3.117 1.00 92.81 141 GLU A N 1
ATOM 1114 C CA . GLU A 1 141 ? 16.299 -5.659 -2.597 1.00 92.81 141 GLU A CA 1
ATOM 1115 C C . GLU A 1 141 ? 14.912 -5.895 -1.996 1.00 92.81 141 GLU A C 1
ATOM 1117 O O . GLU A 1 141 ? 14.403 -7.009 -2.097 1.00 92.81 141 GLU A O 1
ATOM 1122 N N . SER A 1 142 ? 14.277 -4.845 -1.472 1.00 91.88 142 SER A N 1
ATOM 1123 C CA . SER A 1 142 ? 12.932 -4.891 -0.894 1.00 91.88 142 SER A CA 1
ATOM 1124 C C . SER A 1 142 ? 11.827 -5.112 -1.931 1.00 91.88 142 SER A C 1
ATOM 1126 O O . SER A 1 142 ? 10.740 -5.547 -1.578 1.00 91.88 142 SER A O 1
ATOM 1128 N N . VAL A 1 143 ? 12.077 -4.825 -3.212 1.00 92.31 143 VAL A N 1
ATOM 1129 C CA . VAL A 1 143 ? 11.088 -5.047 -4.279 1.00 92.31 143 VAL A CA 1
ATOM 1130 C C . VAL A 1 143 ? 11.017 -6.538 -4.612 1.00 92.31 143 VAL A C 1
ATOM 1132 O O . VAL A 1 143 ? 12.045 -7.201 -4.745 1.00 92.31 143 VAL A O 1
ATOM 1135 N N . SER A 1 144 ? 9.815 -7.082 -4.782 1.00 88.94 144 SER A N 1
ATOM 1136 C CA . SER A 1 144 ? 9.648 -8.500 -5.105 1.00 88.94 144 SER A CA 1
ATOM 1137 C C . SER A 1 144 ? 10.112 -8.835 -6.535 1.00 88.94 144 SER A C 1
ATOM 1139 O O . SER A 1 144 ? 10.094 -7.994 -7.436 1.00 88.94 144 SER A O 1
ATOM 1141 N N . ASP A 1 145 ? 10.498 -10.091 -6.786 1.00 88.81 145 ASP A N 1
ATOM 1142 C CA . ASP A 1 145 ? 10.898 -10.529 -8.135 1.00 88.81 145 ASP A CA 1
ATOM 1143 C C . ASP A 1 145 ? 9.766 -10.404 -9.163 1.00 88.81 145 ASP A C 1
ATOM 1145 O O . ASP A 1 145 ? 10.028 -10.133 -10.337 1.00 88.81 145 ASP A O 1
ATOM 1149 N N . ILE A 1 146 ? 8.515 -10.592 -8.729 1.00 87.19 146 ILE A N 1
ATOM 1150 C CA . ILE A 1 146 ? 7.345 -10.459 -9.601 1.00 87.19 146 ILE A CA 1
ATOM 1151 C C . ILE A 1 146 ? 7.107 -8.999 -9.988 1.00 87.19 146 ILE A C 1
ATOM 1153 O O . ILE A 1 146 ? 6.835 -8.725 -11.155 1.00 87.19 146 ILE A O 1
ATOM 1157 N N . ASP A 1 147 ? 7.287 -8.057 -9.061 1.00 90.50 147 ASP A N 1
ATOM 1158 C CA . ASP A 1 147 ? 7.132 -6.629 -9.350 1.00 90.50 147 ASP A CA 1
ATOM 1159 C C . ASP A 1 147 ? 8.256 -6.125 -10.264 1.00 90.50 147 ASP A C 1
ATOM 1161 O O . ASP A 1 147 ? 7.995 -5.401 -11.223 1.00 90.50 147 ASP A O 1
ATOM 1165 N N . ARG A 1 148 ? 9.500 -6.587 -10.063 1.00 93.44 148 ARG A N 1
ATOM 1166 C CA . ARG A 1 148 ? 10.613 -6.289 -10.987 1.00 93.44 148 ARG A CA 1
ATOM 1167 C C . ARG A 1 148 ? 10.324 -6.786 -12.402 1.00 93.44 148 ARG A C 1
ATOM 1169 O O . ARG A 1 148 ? 10.533 -6.044 -13.359 1.00 93.44 148 ARG A O 1
ATOM 1176 N N . LEU A 1 149 ? 9.843 -8.024 -12.542 1.00 92.69 149 LEU A N 1
ATOM 1177 C CA . LEU A 1 149 ? 9.465 -8.582 -13.842 1.00 92.69 149 LEU A CA 1
ATOM 1178 C C . LEU A 1 149 ? 8.365 -7.740 -14.501 1.00 92.69 149 LEU A C 1
ATOM 1180 O O . LEU A 1 149 ? 8.498 -7.373 -15.667 1.00 92.69 149 LEU A O 1
ATOM 1184 N N . ARG A 1 150 ? 7.318 -7.388 -13.748 1.00 93.75 150 ARG A N 1
ATOM 1185 C CA . ARG A 1 150 ? 6.215 -6.545 -14.234 1.00 93.75 150 ARG A CA 1
ATOM 1186 C C . ARG A 1 150 ? 6.699 -5.180 -14.719 1.00 93.75 150 ARG A C 1
ATOM 1188 O O . ARG A 1 150 ? 6.305 -4.767 -15.803 1.00 93.75 150 ARG A O 1
ATOM 1195 N N . LEU A 1 151 ? 7.592 -4.521 -13.981 1.00 95.06 151 LEU A N 1
ATOM 1196 C CA . LEU A 1 151 ? 8.176 -3.238 -14.382 1.00 95.06 151 LEU A CA 1
ATOM 1197 C C . LEU A 1 151 ? 8.960 -3.341 -15.699 1.00 95.06 151 LEU A C 1
ATOM 1199 O O . LEU A 1 151 ? 8.788 -2.500 -16.580 1.00 95.06 151 LEU A O 1
ATOM 1203 N N . VAL A 1 152 ? 9.778 -4.388 -15.872 1.00 94.88 152 VAL A N 1
ATOM 1204 C CA . VAL A 1 152 ? 10.517 -4.615 -17.130 1.00 94.88 152 VAL A CA 1
ATOM 1205 C C . VAL A 1 152 ? 9.562 -4.905 -18.288 1.00 94.88 152 VAL A C 1
ATOM 1207 O O . VAL A 1 152 ? 9.765 -4.387 -19.383 1.00 94.88 152 VAL A O 1
ATOM 1210 N N . MET A 1 153 ? 8.499 -5.683 -18.058 1.00 93.88 153 MET A N 1
ATOM 1211 C CA . MET A 1 153 ? 7.478 -5.949 -19.076 1.00 93.88 153 MET A CA 1
ATOM 1212 C C . MET A 1 153 ? 6.734 -4.676 -19.491 1.00 93.88 153 MET A C 1
ATOM 1214 O O . MET A 1 153 ? 6.575 -4.433 -20.683 1.00 93.88 153 MET A O 1
ATOM 1218 N N . LEU A 1 154 ? 6.320 -3.841 -18.534 1.00 93.19 154 LEU A N 1
ATOM 1219 C CA . LEU A 1 154 ? 5.667 -2.559 -18.821 1.00 93.19 154 LEU A CA 1
ATOM 1220 C C . LEU A 1 154 ? 6.592 -1.621 -19.599 1.00 93.19 154 LEU A C 1
ATOM 1222 O O . LEU A 1 154 ? 6.168 -1.004 -20.576 1.00 93.19 154 LEU A O 1
ATOM 1226 N N . TYR A 1 155 ? 7.869 -1.566 -19.216 1.00 94.56 155 TYR A N 1
ATOM 1227 C CA . TYR A 1 155 ? 8.874 -0.810 -19.953 1.00 94.56 155 TYR A CA 1
ATOM 1228 C C . TYR A 1 155 ? 9.027 -1.316 -21.394 1.00 94.56 155 TYR A C 1
ATOM 1230 O O . TYR A 1 155 ? 9.034 -0.512 -22.325 1.00 94.56 155 TYR A O 1
ATOM 1238 N N . ALA A 1 156 ? 9.109 -2.637 -21.591 1.00 92.75 156 ALA A N 1
ATOM 1239 C CA . ALA A 1 156 ? 9.205 -3.248 -22.914 1.00 92.75 156 ALA A CA 1
ATOM 1240 C C . ALA A 1 156 ? 7.997 -2.875 -23.782 1.00 92.75 156 ALA A C 1
ATOM 1242 O O . ALA A 1 156 ? 8.171 -2.335 -24.869 1.00 92.75 156 ALA A O 1
ATOM 1243 N N . LEU A 1 157 ? 6.780 -3.066 -23.265 1.00 91.56 157 LEU A N 1
ATOM 1244 C CA . LEU A 1 157 ? 5.542 -2.747 -23.981 1.00 91.56 157 LEU A CA 1
ATOM 1245 C C . LEU A 1 157 ? 5.476 -1.281 -24.425 1.00 91.56 157 LEU A C 1
ATOM 1247 O O . LEU A 1 157 ? 4.927 -0.985 -25.486 1.00 91.56 157 LEU A O 1
ATOM 1251 N N . ARG A 1 158 ? 6.034 -0.360 -23.631 1.00 90.31 158 ARG A N 1
ATOM 1252 C CA . ARG A 1 158 ? 6.003 1.070 -23.946 1.00 90.31 158 ARG A CA 1
ATOM 1253 C C . ARG A 1 158 ? 7.119 1.518 -24.891 1.00 90.31 158 ARG A C 1
ATOM 1255 O O . ARG A 1 158 ? 6.840 2.334 -25.770 1.00 90.31 158 ARG A O 1
ATOM 1262 N N . TYR A 1 159 ? 8.345 1.023 -24.700 1.00 91.31 159 TYR A N 1
ATOM 1263 C CA . TYR A 1 159 ? 9.569 1.592 -25.287 1.00 91.31 159 TYR A CA 1
ATOM 1264 C C . TYR A 1 159 ? 10.395 0.622 -26.146 1.00 91.31 159 TYR A C 1
ATOM 1266 O O . TYR A 1 159 ? 11.503 0.978 -26.552 1.00 91.31 159 TYR A O 1
ATOM 1274 N N . GLU A 1 160 ? 9.891 -0.577 -26.464 1.00 85.69 160 GLU A N 1
ATOM 1275 C CA . GLU A 1 160 ? 10.610 -1.588 -27.265 1.00 85.69 160 GLU A CA 1
ATOM 1276 C C . GLU A 1 160 ? 11.247 -1.009 -28.538 1.00 85.69 160 GLU A C 1
ATOM 1278 O O . GLU A 1 160 ? 12.401 -1.303 -28.852 1.00 85.69 160 GLU A O 1
ATOM 1283 N N . LYS A 1 161 ? 10.513 -0.150 -29.254 1.00 86.25 161 LYS A N 1
ATOM 1284 C CA . LYS A 1 161 ? 10.963 0.444 -30.522 1.00 86.25 161 LYS A CA 1
ATOM 1285 C C . LYS A 1 161 ? 11.902 1.638 -30.347 1.00 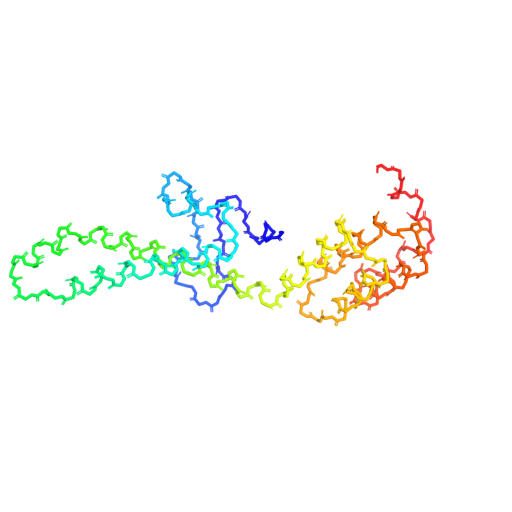86.25 161 LYS A C 1
ATOM 1287 O O . LYS A 1 161 ? 12.592 1.996 -31.296 1.00 86.25 161 LYS A O 1
ATOM 1292 N N . GLU A 1 162 ? 11.912 2.264 -29.173 1.00 87.44 162 GLU A N 1
ATOM 1293 C CA . GLU A 1 162 ? 12.660 3.501 -28.923 1.00 87.44 162 GLU A CA 1
ATOM 1294 C C . GLU A 1 162 ? 14.105 3.222 -28.499 1.00 87.44 162 GLU A C 1
ATOM 1296 O O . GLU A 1 162 ? 15.018 3.920 -28.935 1.00 87.44 162 GLU A O 1
ATOM 1301 N N . SER A 1 163 ? 14.337 2.190 -27.678 1.00 82.19 163 SER A N 1
ATOM 1302 C CA . SER A 1 163 ? 15.692 1.848 -27.224 1.00 82.19 163 SER A CA 1
ATOM 1303 C C . SER A 1 163 ? 15.871 0.353 -26.930 1.00 82.19 163 SER A C 1
ATOM 1305 O O . SER A 1 163 ? 15.856 -0.077 -25.770 1.00 82.19 163 SER A O 1
ATOM 1307 N N . PRO A 1 164 ? 16.131 -0.464 -27.970 1.00 87.75 164 PRO A N 1
ATOM 1308 C CA . PRO A 1 164 ? 16.406 -1.894 -27.807 1.00 87.75 164 PRO A CA 1
ATOM 1309 C C . PRO A 1 164 ? 17.607 -2.182 -26.891 1.00 87.75 164 PRO A C 1
ATOM 1311 O O . PRO A 1 164 ? 17.632 -3.187 -26.182 1.00 87.75 164 PRO A O 1
ATOM 1314 N N . VAL A 1 165 ? 18.602 -1.285 -26.871 1.00 91.25 165 VAL A N 1
ATOM 1315 C CA . VAL A 1 165 ? 19.807 -1.420 -26.035 1.00 91.25 165 VAL A CA 1
ATOM 1316 C C . VAL A 1 165 ? 19.464 -1.318 -24.550 1.00 91.25 165 VAL A C 1
ATOM 1318 O O . VAL A 1 165 ? 19.895 -2.164 -23.767 1.00 91.25 165 VAL A O 1
ATOM 1321 N N . GLN A 1 166 ? 18.677 -0.315 -24.153 1.00 93.06 166 GLN A N 1
ATOM 1322 C CA . GLN A 1 166 ? 18.279 -0.143 -22.754 1.00 93.06 166 GLN A CA 1
ATOM 1323 C C . GLN A 1 166 ? 17.341 -1.259 -22.294 1.00 93.06 166 GLN A C 1
ATOM 1325 O O . GLN A 1 166 ? 17.503 -1.785 -21.193 1.00 93.06 166 GLN A O 1
ATOM 1330 N N . LEU A 1 167 ? 16.435 -1.712 -23.163 1.00 92.94 167 LEU A N 1
ATOM 1331 C CA . LEU A 1 167 ? 15.615 -2.886 -22.878 1.00 92.94 167 LEU A CA 1
ATOM 1332 C C . LEU A 1 167 ? 16.484 -4.127 -22.597 1.00 92.94 167 LEU A C 1
ATOM 1334 O O . LEU A 1 167 ? 16.283 -4.812 -21.593 1.00 92.94 167 LEU A O 1
ATOM 1338 N N . MET A 1 168 ? 17.506 -4.379 -23.422 1.00 91.88 168 MET A N 1
ATOM 1339 C CA . MET A 1 168 ? 18.440 -5.489 -23.209 1.00 91.88 168 MET A CA 1
ATOM 1340 C C . MET A 1 168 ? 19.214 -5.360 -21.884 1.00 91.88 168 MET A C 1
ATOM 1342 O O . MET A 1 168 ? 19.462 -6.359 -21.205 1.00 91.88 168 MET A O 1
ATOM 1346 N N . GLN A 1 169 ? 19.572 -4.139 -21.474 1.00 94.38 169 GLN A N 1
ATOM 1347 C CA . GLN A 1 169 ? 20.210 -3.890 -20.176 1.00 94.38 169 GLN A CA 1
ATOM 1348 C C . GLN A 1 169 ? 19.293 -4.265 -19.004 1.00 94.38 169 GLN A C 1
ATOM 1350 O O . GLN A 1 169 ? 19.749 -4.932 -18.072 1.00 94.38 169 GLN A O 1
ATOM 1355 N N . LEU A 1 170 ? 18.006 -3.903 -19.063 1.00 94.31 170 LEU A N 1
ATOM 1356 C CA . LEU A 1 170 ? 17.025 -4.287 -18.041 1.00 94.31 170 LEU A CA 1
ATOM 1357 C C . LEU A 1 170 ? 16.837 -5.808 -17.975 1.00 94.31 170 LEU A C 1
ATOM 1359 O O . LEU A 1 170 ? 16.833 -6.373 -16.881 1.00 94.31 170 LEU A O 1
ATOM 1363 N N . PHE A 1 171 ? 16.763 -6.484 -19.127 1.00 92.19 171 PHE A N 1
ATOM 1364 C CA . PHE A 1 171 ? 16.676 -7.947 -19.188 1.00 92.19 171 PHE A CA 1
ATOM 1365 C C . PHE A 1 171 ? 17.876 -8.632 -18.539 1.00 92.19 171 PHE A C 1
ATOM 1367 O O . PHE A 1 171 ? 17.702 -9.497 -17.679 1.00 92.19 171 PHE A O 1
ATOM 1374 N N . ASN A 1 172 ? 19.092 -8.222 -18.902 1.00 91.69 172 ASN A N 1
ATOM 1375 C CA . ASN A 1 172 ? 20.315 -8.786 -18.328 1.00 91.69 172 ASN A CA 1
ATOM 1376 C C . ASN A 1 172 ? 20.369 -8.586 -16.809 1.00 91.69 172 ASN A C 1
ATOM 1378 O O . ASN A 1 172 ? 20.800 -9.475 -16.073 1.00 91.69 172 ASN A O 1
ATOM 1382 N N . LYS A 1 173 ? 19.895 -7.433 -16.332 1.00 91.31 173 LYS A N 1
ATOM 1383 C CA . LYS A 1 173 ? 19.837 -7.109 -14.907 1.00 91.31 173 LYS A CA 1
ATOM 1384 C C . LYS A 1 173 ? 18.795 -7.933 -14.147 1.00 91.31 173 LYS A C 1
ATOM 1386 O O . LYS A 1 173 ? 19.042 -8.329 -13.012 1.00 91.31 173 LYS A O 1
ATOM 1391 N N . LEU A 1 174 ? 17.648 -8.214 -14.761 1.00 90.56 174 LEU A N 1
ATOM 1392 C CA . LEU A 1 174 ? 16.634 -9.095 -14.183 1.00 90.56 174 LEU A CA 1
ATOM 1393 C C . LEU A 1 174 ? 17.130 -10.551 -14.129 1.00 90.56 174 LEU A C 1
ATOM 1395 O O . LEU A 1 174 ? 16.978 -11.228 -13.110 1.00 90.56 174 LEU A O 1
ATOM 1399 N N . ALA A 1 175 ? 17.773 -11.015 -15.205 1.00 86.94 175 ALA A N 1
ATOM 1400 C CA . ALA A 1 175 ? 18.304 -12.371 -15.319 1.00 86.94 175 ALA A CA 1
ATOM 1401 C C . ALA A 1 175 ? 19.462 -12.645 -14.346 1.00 86.94 175 ALA A C 1
ATOM 1403 O O . ALA A 1 175 ? 19.569 -13.749 -13.815 1.00 86.94 175 ALA A O 1
ATOM 1404 N N . SER A 1 176 ? 20.312 -11.650 -14.068 1.00 85.88 176 SER A N 1
ATOM 1405 C CA . SER A 1 176 ? 21.436 -11.815 -13.138 1.00 85.88 176 SER A CA 1
ATOM 1406 C C . SER A 1 176 ? 21.005 -11.992 -11.678 1.00 85.88 176 SER A C 1
ATOM 1408 O O . SER A 1 176 ? 21.742 -12.595 -10.900 1.00 85.88 176 SER A O 1
ATOM 1410 N N . ARG A 1 177 ? 19.812 -11.512 -11.300 1.00 73.62 177 ARG A N 1
ATOM 1411 C CA . ARG A 1 177 ? 19.301 -11.594 -9.921 1.00 73.62 177 ARG A CA 1
ATOM 1412 C C . ARG A 1 177 ? 18.537 -12.870 -9.601 1.00 73.62 177 ARG A C 1
ATOM 1414 O O . ARG A 1 177 ? 18.517 -13.277 -8.445 1.00 73.62 177 ARG A O 1
ATOM 1421 N N . SER A 1 178 ? 17.921 -13.514 -10.587 1.00 64.19 178 SER A N 1
ATOM 1422 C CA . SER A 1 178 ? 17.133 -14.721 -10.344 1.00 64.19 178 SER A CA 1
ATOM 1423 C C . SER A 1 178 ? 17.699 -15.908 -11.111 1.00 64.19 178 SER A C 1
ATOM 1425 O O . SER A 1 178 ? 17.665 -15.981 -12.338 1.00 64.19 178 SER A O 1
ATOM 1427 N N . ALA A 1 179 ? 18.158 -16.911 -10.357 1.00 54.75 179 ALA A N 1
ATOM 1428 C CA . ALA A 1 179 ? 18.607 -18.192 -10.898 1.00 54.75 179 ALA A CA 1
ATOM 1429 C C . ALA A 1 179 ? 17.493 -18.962 -11.642 1.00 54.75 179 ALA A C 1
ATOM 1431 O O . ALA A 1 179 ? 17.797 -19.911 -12.365 1.00 54.75 179 ALA A O 1
ATOM 1432 N N . LYS A 1 180 ? 16.221 -18.551 -11.484 1.00 53.75 180 LYS A N 1
ATOM 1433 C CA . LYS A 1 180 ? 15.062 -19.091 -12.213 1.00 53.75 180 LYS A CA 1
ATOM 1434 C C . LYS A 1 180 ? 14.951 -18.540 -13.639 1.00 53.75 180 LYS A C 1
ATOM 1436 O O . LYS A 1 180 ? 14.312 -19.176 -14.467 1.00 53.75 180 LYS A O 1
ATOM 1441 N N . TYR A 1 181 ? 15.599 -17.411 -13.940 1.00 51.38 181 TYR A N 1
ATOM 1442 C CA . TYR A 1 181 ? 15.642 -16.799 -15.275 1.00 51.38 181 TYR A CA 1
ATOM 1443 C C . TYR A 1 181 ? 16.984 -17.055 -15.984 1.00 51.38 181 TYR A C 1
ATOM 1445 O O . TYR A 1 181 ? 17.441 -16.244 -16.790 1.00 51.38 181 TYR A O 1
ATOM 1453 N N . LYS A 1 182 ? 17.641 -18.189 -15.686 1.00 40.66 182 LYS A N 1
ATOM 1454 C CA . LYS A 1 182 ? 18.798 -18.667 -16.459 1.00 40.66 182 LYS A CA 1
ATOM 1455 C C . LYS A 1 182 ? 18.417 -18.844 -17.939 1.00 40.66 182 LYS A C 1
ATOM 1457 O O . LYS A 1 182 ? 17.265 -19.159 -18.241 1.00 40.66 182 LYS A O 1
ATOM 1462 N N . PRO A 1 183 ? 19.365 -18.651 -18.871 1.00 42.59 183 PRO A N 1
ATOM 1463 C CA . PRO A 1 183 ? 19.057 -18.437 -20.275 1.00 42.59 183 PRO A CA 1
ATOM 1464 C C . PRO A 1 183 ? 18.608 -19.736 -20.957 1.00 42.59 183 PRO A C 1
ATOM 1466 O O . PRO A 1 183 ? 19.406 -20.482 -21.507 1.00 42.59 183 PRO A O 1
ATOM 1469 N N . GLY A 1 184 ? 17.297 -19.968 -20.969 1.00 42.50 184 GLY A N 1
ATOM 1470 C CA . GLY A 1 184 ? 16.607 -20.620 -22.089 1.00 42.50 184 GLY A CA 1
ATOM 1471 C C . GLY A 1 184 ? 16.253 -19.627 -23.208 1.00 42.50 184 GLY A C 1
ATOM 1472 O O . GLY A 1 184 ? 15.603 -19.991 -24.180 1.00 42.50 184 GLY A O 1
ATOM 1473 N N . VAL A 1 185 ? 16.671 -18.361 -23.070 1.00 47.66 185 VAL A N 1
ATOM 1474 C CA . VAL A 1 185 ? 16.321 -17.230 -23.951 1.00 47.66 185 VAL A CA 1
ATOM 1475 C C . VAL A 1 185 ? 17.527 -16.766 -24.787 1.00 47.66 185 VAL A C 1
ATOM 1477 O O . VAL A 1 185 ? 17.560 -15.656 -25.298 1.00 47.66 185 VAL A O 1
ATOM 1480 N N . THR A 1 186 ? 18.537 -17.619 -24.971 1.00 40.88 186 THR A N 1
ATOM 1481 C CA . THR A 1 186 ? 19.670 -17.365 -25.883 1.00 40.88 186 THR A CA 1
ATOM 1482 C C . THR A 1 186 ? 19.684 -18.379 -27.024 1.00 40.88 186 THR A C 1
ATOM 1484 O O . THR A 1 186 ? 20.637 -19.132 -27.176 1.00 40.88 186 THR A O 1
ATOM 1487 N N . ASN A 1 187 ? 18.566 -18.456 -27.751 1.00 37.91 187 ASN A N 1
ATOM 1488 C CA . ASN A 1 187 ? 18.424 -18.813 -29.173 1.00 37.91 187 ASN A CA 1
ATOM 1489 C C . ASN A 1 187 ? 16.979 -19.273 -29.416 1.00 37.91 187 ASN A C 1
ATOM 1491 O O . ASN A 1 187 ? 16.618 -20.391 -29.066 1.00 37.91 187 ASN A O 1
ATOM 1495 N N . GLY A 1 188 ? 16.151 -18.421 -30.027 1.00 37.41 188 GLY A N 1
ATOM 1496 C CA . GLY A 1 188 ? 14.945 -18.871 -30.740 1.00 37.41 188 GLY A CA 1
ATOM 1497 C C . GLY A 1 188 ? 13.579 -18.372 -30.256 1.00 37.41 188 GLY A C 1
ATOM 1498 O O . GLY A 1 188 ? 12.653 -18.367 -31.058 1.00 37.41 188 GLY A O 1
ATOM 1499 N N . TYR A 1 189 ? 13.415 -17.892 -29.018 1.00 38.06 189 TYR A N 1
ATOM 1500 C CA . TYR A 1 189 ? 12.065 -17.585 -28.493 1.00 38.06 189 TYR A CA 1
ATOM 1501 C C . TYR A 1 189 ? 11.632 -16.112 -28.527 1.00 38.06 189 TYR A C 1
ATOM 1503 O O . TYR A 1 189 ? 10.464 -15.823 -28.280 1.00 38.06 189 TYR A O 1
ATOM 1511 N N . LEU A 1 190 ? 12.501 -15.188 -28.947 1.00 38.75 190 LEU A N 1
ATOM 1512 C CA . LEU A 1 190 ? 12.105 -13.795 -29.224 1.00 38.75 190 LEU A CA 1
ATOM 1513 C C . LEU A 1 190 ? 11.153 -13.660 -30.433 1.00 38.75 190 LEU A C 1
ATOM 1515 O O . LEU A 1 190 ? 10.612 -12.586 -30.659 1.00 38.75 190 LEU A O 1
ATOM 1519 N N . CYS A 1 191 ? 10.896 -14.741 -31.180 1.00 36.84 191 CYS A N 1
ATOM 1520 C CA . CYS A 1 191 ? 9.927 -14.752 -32.281 1.00 36.84 191 CYS A CA 1
ATOM 1521 C C . CYS A 1 191 ? 8.494 -15.150 -31.875 1.00 36.84 191 CYS A C 1
ATOM 1523 O O . CYS A 1 191 ? 7.579 -14.918 -32.655 1.00 36.84 191 CYS A O 1
ATOM 1525 N N . TYR A 1 192 ? 8.262 -15.720 -30.684 1.00 35.34 192 TYR A N 1
ATOM 1526 C CA . TYR A 1 192 ? 6.942 -16.284 -30.342 1.00 35.34 192 TYR A CA 1
ATOM 1527 C C . TYR A 1 192 ? 6.112 -15.476 -29.338 1.00 35.34 192 TYR A C 1
ATOM 1529 O O . TYR A 1 192 ? 4.929 -15.755 -29.193 1.00 35.34 192 TYR A O 1
ATOM 1537 N N . PHE A 1 193 ? 6.677 -14.455 -28.690 1.00 34.16 193 PHE A N 1
ATOM 1538 C CA . PHE A 1 193 ? 5.915 -13.592 -27.770 1.00 34.16 193 PHE A CA 1
ATOM 1539 C C . PHE A 1 193 ? 5.361 -12.308 -28.413 1.00 34.16 193 PHE A C 1
ATOM 1541 O O . PHE A 1 193 ? 4.663 -11.555 -27.748 1.00 34.16 193 PHE A O 1
ATOM 1548 N N . LEU A 1 194 ? 5.633 -12.081 -29.704 1.00 30.77 194 LEU A N 1
ATOM 1549 C CA . LEU A 1 194 ? 5.124 -10.943 -30.491 1.00 30.77 194 LEU A CA 1
ATOM 1550 C C . LEU A 1 194 ? 4.044 -11.337 -31.517 1.00 30.77 194 LEU A C 1
ATOM 1552 O O . LEU A 1 194 ? 3.687 -10.540 -32.379 1.00 30.77 194 LEU A O 1
ATOM 1556 N N . TYR A 1 195 ? 3.516 -12.558 -31.430 1.00 27.47 195 TYR A N 1
ATOM 1557 C CA . TYR A 1 195 ? 2.389 -13.023 -32.242 1.00 27.47 195 TYR A CA 1
ATOM 1558 C C . TYR A 1 195 ? 1.313 -13.649 -31.347 1.00 27.47 195 TYR A C 1
ATOM 1560 O O . TYR A 1 195 ? 1.030 -14.836 -31.460 1.00 27.47 195 TYR A O 1
ATOM 1568 N N . PHE A 1 196 ? 0.751 -12.853 -30.437 1.00 32.81 196 PHE A N 1
ATOM 1569 C CA . PHE A 1 196 ? -0.641 -12.930 -29.977 1.00 32.81 196 PHE A CA 1
ATOM 1570 C C . PHE A 1 196 ? -1.045 -11.594 -29.354 1.00 32.81 196 PHE A C 1
ATOM 1572 O O . PHE A 1 196 ? -0.208 -11.017 -28.625 1.00 32.81 196 PHE A O 1
#

Organism: Kalanchoe fedtschenkoi (NCBI:txid63787)

pLDDT: mean 78.32, std 18.17, range [27.47, 96.38]

Sequence (196 aa):
MIYSLYILPGTIDLRRTGNVTKDLEEVVLSSQQDAFFERNMYENFGDIGMNIKKMVDEFQQVAKSNQTIQTIEDMAKFVGNYPEYRKMHGNVSKHVTMVTEMSRIVEENKLMLVSETEQELACSGGQVAAFEAVTNLLNNESVSDIDRLRLVMLYALRYEKESPVQLMQLFNKLASRSAKYKPGVTNGYLCYFLYF

Radius of gyration: 23.99 Å; chains: 1; bounding box: 51×31×72 Å

InterPro domains:
  IPR001619 Sec1-like protein [PF00995] (18-169)
  IPR001619 Sec1-like protein [PTHR11679] (25-175)
  IPR036045 Sec1-like superfamily [SSF56815] (16-174)
  IPR043127 Sec1-like, domain 3a [G3DSA:3.90.830.10] (3-108)

Foldseek 3Di:
DLVPPQCDPQWHQCVPVPPDDPVQRIGGDDVVVAVLCVVPVPPDLVVLVVSLVVLVVVLVVVVVQLVPPDDPVSVVVNVVCVVVNVVSVVNSVNSVVVSVVSVVLCVQQVVVLLVVLLCCLVPPPDLVVNLVSLVVSLPDPSHDLVSNVVSLVSSCVRCVPPDVPSNVVSLVSSCVVDPVNPPPPPDDCVVPPPPD